Protein AF-A0A846GD40-F1 (afdb_monomer)

Sequence (313 aa):
MNGLTRISQDIPTQEGQTYKLSFAFSPVPGVLDNKLNVYWQNELVVALDESGEGLSKNDWQVHDYCLEANSTNTILSFDNLNETPDDQGSYLDAVSVVANSPECSPEKGNIIVSGDSNVINYALGTSNYTIVPGNKQFFTNILGSGDSVVIEQGYNAGAASHANQGIALSNFYKNLGASSEFITTPLNTGALTGVDLFISILPNNSFQSGELSEIGGLLNHGGTVLFVGEHSGFKSYNENINSALEEMGSTMRIIGANLRGTARGSQIANHPFTADVSSFQYAAGSKVENGTALIYHTDNTSPIVAVEEISAE

Radius of gyration: 25.54 Å; Cα contacts (8 Å, |Δi|>4): 794; chains: 1; bounding box: 63×35×76 Å

Mean predicted aligned error: 9.88 Å

pLDDT: mean 92.64, std 9.79, range [39.94, 98.88]

Secondary structure (DSSP, 8-state):
-----EEEEEEE--TT-EEEEEEEEEPPTT-S-EEEEEEETTEEEEEEEE--TT-SS---EEEEEEEE-SSSEEEEEEE-TTS---S---EEEEEEEEET-GGGSPB-EEEEEES-SHHHHHHH-GGGPPP-HHHHHHHHHHHTT--EEEEEE---SS-TTTTTHHHHHHHHHHHHT-EEEEESSPPPTTTTTT-SEEEEES-SSPPPHHHHHHHHHHHHBT-EEEEE--SGGGHHHHHHHHHHHHHTT---EEEEEEEEEEEEGGGB-SSGGGTT--EEEEEEEEEEESSEEEEE-TTSSSEEEEEEEE---

Foldseek 3Di:
DDFKDKDKDKDFDDAFWKKKKKKKWWFDACAAWEWKFKDKANDTPDIDTDGNYPPPDTDIDMDIDIDGDRDRIIMIMMIPRVDDGDPRYIDMGDTDMGIPDVVNFQAWAKEKEFQFPCLLCLCQVFPNHPHDVLSVLLLVLLCPPPQAEEEEEQDDDPPRSNPCSQVSSQVSSVVVVHHYDYDDDQDDPCNQPSHQEYEYHLRQDAHDPRSLVSVLVNRSNHHYYYYYHFAPVSVNSQVSVQVSCVLQVHPKGWDHDQAFDKFADLQADPDSSSVPNGIGGGGGGTFMDDAAAGGHGPVSPTGSMHMDTGNRD

Structure (mmCIF, N/CA/C/O backbone):
data_AF-A0A846GD40-F1
#
_entry.id   AF-A0A846GD40-F1
#
loop_
_atom_site.group_PDB
_atom_site.id
_atom_site.type_symbol
_atom_site.label_atom_id
_atom_site.label_alt_id
_atom_site.label_comp_id
_atom_site.label_asym_id
_atom_site.label_entity_id
_atom_site.label_seq_id
_atom_site.pdbx_PDB_ins_code
_atom_site.Cartn_x
_atom_site.Cartn_y
_atom_site.Cartn_z
_atom_site.occupancy
_atom_site.B_iso_or_equiv
_atom_site.auth_seq_id
_atom_site.auth_comp_id
_atom_site.auth_asym_id
_atom_site.auth_atom_id
_atom_site.pdbx_PDB_model_num
ATOM 1 N N . MET A 1 1 ? -31.136 4.151 48.778 1.00 39.94 1 MET A N 1
ATOM 2 C CA . MET A 1 1 ? -30.358 4.984 47.843 1.00 39.94 1 MET A CA 1
ATOM 3 C C . MET A 1 1 ? -29.115 4.202 47.469 1.00 39.94 1 MET A C 1
ATOM 5 O O . MET A 1 1 ? -28.054 4.460 48.011 1.00 39.94 1 MET A O 1
ATOM 9 N N . ASN A 1 2 ? -29.280 3.199 46.620 1.00 58.41 2 ASN A N 1
ATOM 10 C CA . ASN A 1 2 ? -28.192 2.507 45.938 1.00 58.41 2 ASN A CA 1
ATOM 11 C C . ASN A 1 2 ? -28.588 2.576 44.466 1.00 58.41 2 ASN A C 1
ATOM 13 O O . ASN A 1 2 ? -29.772 2.447 44.204 1.00 58.41 2 ASN A O 1
ATOM 17 N N . GLY A 1 3 ? -27.675 2.810 43.534 1.00 58.38 3 GLY A N 1
ATOM 18 C CA . GLY A 1 3 ? -28.076 2.720 42.124 1.00 58.38 3 GLY A CA 1
ATOM 19 C C . GLY A 1 3 ? -27.099 3.295 41.116 1.00 58.38 3 GLY A C 1
ATOM 20 O O . GLY A 1 3 ? -27.394 3.302 39.930 1.00 58.38 3 GLY A O 1
ATOM 21 N N . LEU A 1 4 ? -25.921 3.719 41.572 1.00 74.25 4 LEU A N 1
ATOM 22 C CA . LEU A 1 4 ? -24.765 3.834 40.702 1.00 74.25 4 LEU A CA 1
ATOM 23 C C . LEU A 1 4 ? -23.710 2.858 41.210 1.00 74.25 4 LEU A C 1
ATOM 25 O O . LEU A 1 4 ? -23.389 2.839 42.402 1.00 74.25 4 LEU A O 1
ATOM 29 N N . THR A 1 5 ? -23.218 2.016 40.318 1.00 86.38 5 THR A N 1
ATOM 30 C CA . THR A 1 5 ? -22.248 0.968 40.601 1.00 86.38 5 THR A CA 1
ATOM 31 C C . THR A 1 5 ? -21.103 1.069 39.617 1.00 86.38 5 THR A C 1
ATOM 33 O O . THR A 1 5 ? -21.308 1.301 38.430 1.00 86.38 5 THR A O 1
ATOM 36 N N . ARG A 1 6 ? -19.891 0.858 40.123 1.00 92.00 6 ARG A N 1
ATOM 37 C CA . ARG A 1 6 ? -18.686 0.699 39.319 1.00 92.00 6 ARG A CA 1
ATOM 38 C C . ARG A 1 6 ? -18.048 -0.634 39.668 1.00 92.00 6 ARG A C 1
ATOM 40 O O . ARG A 1 6 ? -17.884 -0.944 40.848 1.00 92.00 6 ARG A O 1
ATOM 47 N N . ILE A 1 7 ? -17.650 -1.375 38.646 1.00 95.62 7 ILE A N 1
ATOM 48 C CA . ILE A 1 7 ? -16.680 -2.460 38.758 1.00 95.62 7 ILE A CA 1
ATOM 49 C C . ILE A 1 7 ? -15.393 -2.006 38.077 1.00 95.62 7 ILE A C 1
ATOM 51 O O . ILE A 1 7 ? -15.421 -1.395 37.012 1.00 95.62 7 ILE A O 1
ATOM 55 N N . SER A 1 8 ? -14.257 -2.255 38.715 1.00 97.12 8 SER A N 1
ATOM 56 C CA . SER A 1 8 ? -12.956 -1.858 38.188 1.00 97.12 8 SER A CA 1
ATOM 57 C C . SER A 1 8 ? -11.897 -2.894 38.506 1.00 97.12 8 SER A C 1
ATOM 59 O O . SER A 1 8 ? -11.965 -3.561 39.542 1.00 97.12 8 SER A O 1
ATOM 61 N N . GLN A 1 9 ? -10.894 -2.973 37.643 1.00 98.00 9 GLN A N 1
ATOM 62 C CA . GLN A 1 9 ? -9.728 -3.817 37.823 1.00 98.00 9 GLN A CA 1
ATOM 63 C C . GLN A 1 9 ? -8.465 -3.048 37.439 1.00 98.00 9 GLN A C 1
ATOM 65 O O . GLN A 1 9 ? -8.401 -2.437 36.374 1.00 98.00 9 GLN A O 1
ATOM 70 N N . ASP A 1 10 ? -7.457 -3.117 38.306 1.00 97.94 10 ASP A N 1
ATOM 71 C CA . ASP A 1 10 ? -6.088 -2.745 37.965 1.00 97.94 10 ASP A CA 1
ATOM 72 C C . ASP A 1 10 ? -5.478 -3.826 37.067 1.00 97.94 10 ASP A C 1
ATOM 74 O O . ASP A 1 10 ? -5.424 -5.006 37.435 1.00 97.94 10 ASP A O 1
ATOM 78 N N . ILE A 1 11 ? -5.026 -3.418 35.886 1.00 97.06 11 ILE A N 1
ATOM 79 C CA . ILE A 1 11 ? -4.395 -4.277 34.892 1.00 97.06 11 ILE A CA 1
ATOM 80 C C . ILE A 1 11 ? -2.939 -3.828 34.751 1.00 97.06 11 ILE A C 1
ATOM 82 O O . ILE A 1 11 ? -2.694 -2.696 34.328 1.00 97.06 11 ILE A O 1
ATOM 86 N N . PRO A 1 12 ? -1.955 -4.691 35.063 1.00 97.38 12 PRO A N 1
ATOM 87 C CA . PRO A 1 12 ? -0.565 -4.414 34.730 1.00 97.38 12 PRO A CA 1
ATOM 88 C C . PRO A 1 12 ? -0.418 -4.235 33.216 1.00 97.38 12 PRO A C 1
ATOM 90 O O . PRO A 1 12 ? -0.774 -5.131 32.449 1.00 97.38 12 PRO A O 1
ATOM 93 N N . THR A 1 13 ? 0.115 -3.092 32.796 1.00 96.62 13 THR A N 1
ATOM 94 C CA . THR A 1 13 ? 0.300 -2.733 31.385 1.00 96.62 13 THR A CA 1
ATOM 95 C C . THR A 1 13 ? 1.746 -2.322 31.108 1.00 96.62 13 THR A C 1
ATOM 97 O O . THR A 1 13 ? 2.576 -2.227 32.014 1.00 96.62 13 THR A O 1
ATOM 100 N N . GLN A 1 14 ? 2.077 -2.100 29.839 1.00 94.00 14 GLN A N 1
ATOM 101 C CA . GLN A 1 14 ? 3.335 -1.489 29.416 1.00 94.00 14 GLN A CA 1
ATOM 102 C C . GLN A 1 14 ? 2.996 -0.214 28.657 1.00 94.00 14 GLN A C 1
ATOM 104 O O . GLN A 1 14 ? 2.107 -0.228 27.810 1.00 94.00 14 GLN A O 1
ATOM 109 N N . GLU A 1 15 ? 3.684 0.874 28.982 1.00 92.00 15 GLU A N 1
ATOM 110 C CA . GLU A 1 15 ? 3.498 2.157 28.308 1.00 92.00 15 GLU A CA 1
ATOM 111 C C . GLU A 1 15 ? 3.848 2.036 26.814 1.00 92.00 15 GLU A C 1
ATOM 113 O O . GLU A 1 15 ? 4.860 1.423 26.467 1.00 92.00 15 GLU A O 1
ATOM 118 N N . GLY A 1 16 ? 2.987 2.570 25.945 1.00 82.81 16 GLY A N 1
ATOM 119 C CA . GLY A 1 16 ? 3.087 2.482 24.485 1.00 82.81 16 GLY A CA 1
ATOM 120 C C . GLY A 1 16 ? 2.598 1.159 23.882 1.00 82.81 16 GLY A C 1
ATOM 121 O O . GLY A 1 16 ? 2.642 0.981 22.668 1.00 82.81 16 GLY A O 1
ATOM 122 N N . GLN A 1 17 ? 2.155 0.196 24.698 1.00 86.56 17 GLN A N 1
ATOM 123 C CA . GLN A 1 17 ? 1.656 -1.083 24.196 1.00 86.56 17 GLN A CA 1
ATOM 124 C C . GLN A 1 17 ? 0.145 -1.043 23.950 1.00 86.56 17 GLN A C 1
ATOM 126 O O . GLN A 1 17 ? -0.616 -0.553 24.788 1.00 86.56 17 GLN A O 1
ATOM 131 N N . THR A 1 18 ? -0.294 -1.638 22.838 1.00 88.94 18 THR A N 1
ATOM 132 C CA . THR A 1 18 ? -1.715 -1.788 22.498 1.00 88.94 18 THR A CA 1
ATOM 133 C C . THR A 1 18 ? -2.315 -3.082 23.055 1.00 88.94 18 THR A C 1
ATOM 135 O O . THR A 1 18 ? -1.697 -4.156 23.060 1.00 88.94 18 THR A O 1
ATOM 138 N N . TYR A 1 19 ? -3.563 -2.978 23.501 1.00 93.50 19 TYR A N 1
ATOM 139 C CA . TYR A 1 19 ? -4.367 -4.039 24.090 1.00 93.50 19 TYR A CA 1
ATOM 140 C C . TYR A 1 19 ? -5.702 -4.148 23.358 1.00 93.50 19 TYR A C 1
ATOM 142 O O . TYR A 1 19 ? -6.323 -3.134 23.053 1.00 93.50 19 TYR A O 1
ATOM 150 N N . LYS A 1 20 ? -6.175 -5.377 23.131 1.00 94.94 20 LYS A N 1
ATOM 151 C CA . LYS A 1 20 ? -7.569 -5.627 22.752 1.00 94.94 20 LYS A CA 1
ATOM 152 C C . LYS A 1 20 ? -8.403 -5.789 24.014 1.00 94.94 20 LYS A C 1
ATOM 154 O O . LYS A 1 20 ? -8.193 -6.756 24.746 1.00 94.94 20 LYS A O 1
ATOM 159 N N . LEU A 1 21 ? -9.341 -4.879 24.244 1.00 97.50 21 LEU A N 1
ATOM 160 C CA . LEU A 1 21 ? -10.444 -5.055 25.181 1.00 97.50 21 LEU A CA 1
ATOM 161 C C . LEU A 1 21 ? -11.620 -5.685 24.432 1.00 97.50 21 LEU A C 1
ATOM 163 O O . LEU A 1 21 ? -12.069 -5.129 23.438 1.00 97.50 21 LEU A O 1
ATOM 167 N N . SER A 1 22 ? -12.128 -6.810 24.925 1.00 97.69 22 SER A N 1
ATOM 168 C CA . SER A 1 22 ? -13.369 -7.433 24.466 1.00 97.69 22 SER A CA 1
ATOM 169 C C . SER A 1 22 ? -14.311 -7.623 25.649 1.00 97.69 22 SER A C 1
ATOM 171 O O . SER A 1 22 ? -13.855 -7.963 26.741 1.00 97.69 22 SER A O 1
ATOM 173 N N . PHE A 1 23 ? -15.606 -7.395 25.467 1.00 98.44 23 PHE A N 1
ATOM 174 C CA . PHE A 1 23 ? -16.631 -7.716 26.461 1.00 98.44 23 PHE A CA 1
ATOM 175 C C . PHE A 1 23 ? -17.984 -7.957 25.790 1.00 98.44 23 PHE A C 1
ATOM 177 O O . PHE A 1 23 ? -18.257 -7.439 24.708 1.00 98.44 23 PHE A O 1
ATOM 184 N N . ALA A 1 24 ? -18.846 -8.730 26.447 1.00 98.31 24 ALA A N 1
ATOM 185 C CA . ALA A 1 24 ? -20.226 -8.935 26.037 1.00 98.31 24 ALA A CA 1
ATOM 186 C C . ALA A 1 24 ? -21.172 -8.093 26.900 1.00 98.31 24 ALA A C 1
ATOM 188 O O . ALA A 1 24 ? -21.091 -8.120 28.129 1.00 98.31 24 ALA A O 1
ATOM 189 N N . PHE A 1 25 ? -22.094 -7.386 26.256 1.00 97.94 25 PHE A N 1
ATOM 190 C CA . PHE A 1 25 ? -23.118 -6.563 26.890 1.00 97.94 25 PHE A CA 1
ATOM 191 C C . PHE A 1 25 ? -24.513 -7.008 26.442 1.00 97.94 25 PHE A C 1
ATOM 193 O O . PHE A 1 25 ? -24.703 -7.408 25.296 1.00 97.94 25 PHE A O 1
ATOM 200 N N . SER A 1 26 ? -25.490 -6.967 27.345 1.00 97.38 26 SER A N 1
ATOM 201 C CA . SER A 1 26 ? -26.906 -7.151 27.007 1.00 97.38 26 SER A CA 1
ATOM 202 C C . SER A 1 26 ? -27.758 -6.236 27.883 1.00 97.38 26 SER A C 1
ATOM 204 O O . SER A 1 26 ? -27.574 -6.245 29.108 1.00 97.38 26 SER A O 1
ATOM 206 N N . PRO A 1 27 ? -28.759 -5.539 27.315 1.00 96.06 27 PRO A N 1
ATOM 207 C CA . PRO A 1 27 ? -29.806 -4.939 28.125 1.00 96.06 27 PRO A CA 1
ATOM 208 C C . PRO A 1 27 ? -30.605 -6.033 28.850 1.00 96.06 27 PRO A C 1
ATOM 210 O O . PRO A 1 27 ? -30.727 -7.169 28.371 1.00 96.06 27 PRO A O 1
ATOM 213 N N . VAL A 1 28 ? -31.151 -5.702 30.018 1.00 95.31 28 VAL A N 1
ATOM 214 C CA . VAL A 1 28 ? -32.051 -6.559 30.787 1.00 95.31 28 VAL A CA 1
ATOM 215 C C . VAL A 1 28 ? -33.407 -6.615 30.074 1.00 95.31 28 VAL A C 1
ATOM 217 O O . VAL A 1 28 ? -34.031 -5.573 29.856 1.00 95.31 28 VAL A O 1
ATOM 220 N N . PRO A 1 29 ? -33.921 -7.809 29.722 1.00 96.50 29 PRO A N 1
ATOM 221 C CA . PRO A 1 29 ? -35.212 -7.926 29.051 1.00 96.50 29 PRO A CA 1
ATOM 222 C C . PRO A 1 29 ? -36.357 -7.268 29.834 1.00 96.50 29 PRO A C 1
ATOM 224 O O . PRO A 1 29 ? -36.575 -7.566 31.008 1.00 96.50 29 PRO A O 1
ATOM 227 N N . GLY A 1 30 ? -37.116 -6.398 29.167 1.00 94.56 30 GLY A N 1
ATOM 228 C CA . GLY A 1 30 ? -38.228 -5.641 29.748 1.00 94.56 30 GLY A CA 1
ATOM 229 C C . GLY A 1 30 ? -37.840 -4.339 30.459 1.00 94.56 30 GLY A C 1
ATOM 230 O O . GLY A 1 30 ? -38.734 -3.645 30.943 1.00 94.56 30 GLY A O 1
ATOM 231 N N . VAL A 1 31 ? -36.553 -3.990 30.509 1.00 92.38 31 VAL A N 1
ATOM 232 C CA . VAL A 1 31 ? -36.057 -2.739 31.100 1.00 92.38 31 VAL A CA 1
ATOM 233 C C . VAL A 1 31 ? -35.780 -1.731 29.997 1.00 92.38 31 VAL A C 1
ATOM 235 O O . VAL A 1 31 ? -35.067 -2.037 29.045 1.00 92.38 31 VAL A O 1
ATOM 238 N N . LEU A 1 32 ? -36.349 -0.529 30.117 1.00 90.62 32 LEU A N 1
ATOM 239 C CA . LEU A 1 32 ? -36.200 0.511 29.100 1.00 90.62 32 LEU A CA 1
ATOM 240 C C . LEU A 1 32 ? -34.769 1.055 29.037 1.00 90.62 32 LEU A C 1
ATOM 242 O O . LEU A 1 32 ? -34.276 1.256 27.933 1.00 90.62 32 LEU A O 1
ATOM 246 N N . ASP A 1 33 ? -34.156 1.292 30.196 1.00 89.31 33 ASP A N 1
ATOM 247 C CA . ASP A 1 33 ? -32.890 2.005 30.342 1.00 89.31 33 ASP A CA 1
ATOM 248 C C . ASP A 1 33 ? -31.779 1.035 30.776 1.00 89.31 33 ASP A C 1
ATOM 250 O O . ASP A 1 33 ? -31.812 0.497 31.880 1.00 89.31 33 ASP A O 1
ATOM 254 N N . ASN A 1 34 ? -30.831 0.742 29.881 1.00 91.94 34 ASN A N 1
ATOM 255 C CA . ASN A 1 34 ? -29.668 -0.087 30.188 1.00 91.94 34 ASN A CA 1
ATOM 256 C C . ASN A 1 34 ? -28.434 0.571 29.612 1.00 91.94 34 ASN A C 1
ATOM 258 O O . ASN A 1 34 ? -28.202 0.549 28.401 1.00 91.94 34 ASN A O 1
ATOM 262 N N . LYS A 1 35 ? -27.604 1.099 30.493 1.00 91.94 35 LYS A N 1
ATOM 263 C CA . LYS A 1 35 ? -26.415 1.818 30.078 1.00 91.94 35 LYS A CA 1
ATOM 264 C C . LYS A 1 35 ? -25.166 1.234 30.715 1.00 91.94 35 LYS A C 1
ATOM 266 O O . LYS A 1 35 ? -25.206 0.532 31.735 1.00 91.94 35 LYS A O 1
ATOM 271 N N . LEU A 1 36 ? -24.050 1.467 30.037 1.00 94.56 36 LEU A N 1
ATOM 272 C CA . LEU A 1 36 ? -22.733 0.997 30.435 1.00 94.56 36 LEU A CA 1
ATOM 273 C C . LEU A 1 36 ? -21.673 1.952 29.896 1.00 94.56 36 LEU A C 1
ATOM 275 O O . LEU A 1 36 ? -21.459 2.047 28.689 1.00 94.56 36 LEU A O 1
ATOM 279 N N . ASN A 1 37 ? -20.972 2.622 30.797 1.00 95.88 37 ASN A N 1
ATOM 280 C CA . ASN A 1 37 ? -19.782 3.394 30.482 1.00 95.88 37 ASN A CA 1
ATOM 281 C C . ASN A 1 37 ? -18.558 2.508 30.681 1.00 95.88 37 ASN A C 1
ATOM 283 O O . ASN A 1 37 ? -18.419 1.863 31.721 1.00 95.88 37 ASN A O 1
ATOM 287 N N . VAL A 1 38 ? -17.665 2.498 29.699 1.00 97.81 38 VAL A N 1
ATOM 288 C CA . VAL A 1 38 ? -16.408 1.750 29.735 1.00 97.81 38 VAL A CA 1
ATOM 289 C C . VAL A 1 38 ? -15.264 2.740 29.734 1.00 97.81 38 VAL A C 1
ATOM 291 O O . VAL A 1 38 ? -15.169 3.582 28.843 1.00 97.81 38 VAL A O 1
ATOM 294 N N . TYR A 1 39 ? -14.385 2.627 30.719 1.00 97.69 39 TYR A N 1
ATOM 295 C CA . TYR A 1 39 ? -13.228 3.493 30.873 1.00 97.69 39 TYR A CA 1
ATOM 296 C C . TYR A 1 39 ? -11.937 2.691 30.827 1.00 97.69 39 TYR A C 1
ATOM 298 O O . TYR A 1 39 ? -11.812 1.659 31.489 1.00 97.69 39 TYR A O 1
ATOM 306 N N . TRP A 1 40 ? -10.960 3.225 30.105 1.00 97.31 40 TRP A N 1
ATOM 307 C CA . TRP A 1 40 ? -9.577 2.776 30.122 1.00 97.31 40 TRP A CA 1
ATOM 308 C C . TRP A 1 40 ? -8.756 3.865 30.797 1.00 97.31 40 TRP A C 1
ATOM 310 O O . TRP A 1 40 ? -8.692 5.004 30.336 1.00 97.31 40 TRP A O 1
ATOM 320 N N . GLN A 1 41 ? -8.211 3.547 31.964 1.00 94.06 41 GLN A N 1
ATOM 321 C CA . GLN A 1 41 ? -7.721 4.529 32.920 1.00 94.06 41 GLN A CA 1
ATOM 322 C C . GLN A 1 41 ? -8.844 5.500 33.340 1.00 94.06 41 GLN A C 1
ATOM 324 O O . GLN A 1 41 ? -9.807 5.103 33.992 1.00 94.06 41 GLN A O 1
ATOM 329 N N . ASN A 1 42 ? -8.719 6.777 32.979 1.00 90.25 42 ASN A N 1
ATOM 330 C CA . ASN A 1 42 ? -9.703 7.826 33.250 1.00 90.25 42 ASN A CA 1
ATOM 331 C C . ASN A 1 42 ? -10.370 8.326 31.958 1.00 90.25 42 ASN A C 1
ATOM 333 O O . ASN A 1 42 ? -11.098 9.318 31.993 1.00 90.25 42 ASN A O 1
ATOM 337 N N . GLU A 1 43 ? -10.102 7.674 30.827 1.00 95.00 43 GLU A N 1
ATOM 338 C CA . GLU A 1 43 ? -10.647 8.045 29.527 1.00 95.00 43 GLU A CA 1
ATOM 339 C C . GLU A 1 43 ? -11.858 7.176 29.206 1.00 95.00 43 GLU A C 1
ATOM 341 O O . GLU A 1 43 ? -11.823 5.955 29.362 1.00 95.00 43 GLU A O 1
ATOM 346 N N . LEU A 1 44 ? -12.952 7.820 28.797 1.00 95.31 44 LEU A N 1
ATOM 347 C CA . LEU A 1 44 ? -14.157 7.129 28.355 1.00 95.31 44 LEU A CA 1
ATOM 348 C C . LEU A 1 44 ? -13.882 6.499 26.986 1.00 95.31 44 LEU A C 1
ATOM 350 O O . LEU A 1 44 ? -13.659 7.219 26.017 1.00 95.31 44 LEU A O 1
ATOM 354 N N . VAL A 1 45 ? -13.934 5.172 26.918 1.00 96.44 45 VAL A N 1
ATOM 355 C CA . VAL A 1 45 ? -13.817 4.400 25.674 1.00 96.44 45 VAL A CA 1
ATOM 356 C C . VAL A 1 45 ? -15.146 4.416 24.929 1.00 96.44 45 VAL A C 1
ATOM 358 O O . VAL A 1 45 ? -15.201 4.743 23.747 1.00 96.44 45 VAL A O 1
ATOM 361 N N . VAL A 1 46 ? -16.233 4.078 25.627 1.00 96.56 46 VAL A N 1
ATOM 362 C CA . VAL A 1 46 ? -17.587 4.050 25.065 1.00 96.56 46 VAL A CA 1
ATOM 363 C C . VAL A 1 46 ? -18.634 4.246 26.159 1.00 96.56 46 VAL A C 1
ATOM 365 O O . VAL A 1 46 ? -18.429 3.839 27.302 1.00 96.56 46 VAL A O 1
ATOM 368 N N . ALA A 1 47 ? -19.763 4.845 25.788 1.00 95.31 47 ALA A N 1
ATOM 369 C CA . ALA A 1 47 ? -21.003 4.821 26.553 1.00 95.31 47 ALA A CA 1
ATOM 370 C C . ALA A 1 47 ? -22.070 4.092 25.723 1.00 95.31 47 ALA A C 1
ATOM 372 O O . ALA A 1 47 ? -22.441 4.567 24.648 1.00 95.31 47 ALA A O 1
ATOM 373 N N . LEU A 1 48 ? -22.509 2.927 26.193 1.00 95.06 48 LEU A N 1
ATOM 374 C CA . LEU A 1 48 ? -23.599 2.154 25.599 1.00 95.06 48 LEU A CA 1
ATOM 375 C C . LEU A 1 48 ? -24.922 2.560 26.250 1.00 95.06 48 LEU A C 1
ATOM 377 O O . LEU A 1 48 ? -24.959 2.811 27.454 1.00 95.06 48 LEU A O 1
ATOM 381 N N . ASP A 1 49 ? -25.984 2.621 25.452 1.00 93.31 49 ASP A N 1
ATOM 382 C CA . ASP A 1 49 ? -27.336 3.010 25.863 1.00 93.31 49 ASP A CA 1
ATOM 383 C C . ASP A 1 49 ? -28.336 2.203 25.030 1.00 93.31 49 ASP A C 1
ATOM 385 O O . ASP A 1 49 ? -28.577 2.511 23.862 1.00 93.31 49 ASP A O 1
ATOM 389 N N . GLU A 1 50 ? -28.842 1.114 25.607 1.00 93.81 50 GLU A N 1
ATOM 390 C CA . GLU A 1 50 ? -29.676 0.133 24.915 1.00 93.81 50 GLU A CA 1
ATOM 391 C C . GLU A 1 50 ? -30.988 -0.124 25.659 1.00 93.81 50 GLU A C 1
ATOM 393 O O . GLU A 1 50 ? -31.084 -0.031 26.886 1.00 93.81 50 GLU A O 1
ATOM 398 N N . SER A 1 51 ? -32.010 -0.529 24.903 1.00 93.69 51 SER A N 1
ATOM 399 C CA . SER A 1 51 ? -33.311 -0.885 25.463 1.00 93.69 51 SER A CA 1
ATOM 400 C C . SER A 1 51 ? -33.549 -2.385 25.457 1.00 93.69 51 SER A C 1
ATOM 402 O O . SER A 1 51 ? -33.396 -3.061 24.442 1.00 93.69 51 SER A O 1
ATOM 404 N N . GLY A 1 52 ? -34.010 -2.904 26.592 1.00 95.12 52 GLY A N 1
ATOM 405 C CA . GLY A 1 52 ? -34.514 -4.263 26.707 1.00 95.12 52 GLY A CA 1
ATOM 406 C C . GLY A 1 52 ? -36.010 -4.394 26.421 1.00 95.12 52 GLY A C 1
ATOM 407 O O . GLY A 1 52 ? -36.552 -5.498 26.540 1.00 95.12 52 GLY A O 1
ATOM 408 N N . GLU A 1 53 ? -36.718 -3.310 26.084 1.00 95.75 53 GLU A N 1
ATOM 409 C CA . GLU A 1 53 ? -38.153 -3.365 25.799 1.00 95.75 53 GLU A CA 1
ATOM 410 C C . GLU A 1 53 ? -38.443 -4.292 24.605 1.00 95.75 53 GLU A C 1
ATOM 412 O O . GLU A 1 53 ? -37.798 -4.246 23.561 1.00 95.75 53 GLU A O 1
ATOM 417 N N . GLY A 1 54 ? -39.419 -5.187 24.766 1.00 95.69 54 GLY A N 1
ATOM 418 C CA . GLY A 1 54 ? -39.768 -6.174 23.740 1.00 95.69 54 GLY A CA 1
ATOM 419 C C . GLY A 1 54 ? -38.828 -7.383 23.656 1.00 95.69 54 GLY A C 1
ATOM 420 O O . GLY A 1 54 ? -39.158 -8.348 22.960 1.00 95.69 54 GLY A O 1
ATOM 421 N N . LEU A 1 55 ? -37.715 -7.402 24.398 1.00 96.12 55 LEU A N 1
ATOM 422 C CA . LEU A 1 55 ? -36.875 -8.590 24.512 1.00 96.12 55 LEU A CA 1
ATOM 423 C C . LEU A 1 55 ? -37.527 -9.627 25.434 1.00 96.12 55 LEU A C 1
ATOM 425 O O . LEU A 1 55 ? -38.034 -9.322 26.511 1.00 96.12 55 LEU A O 1
ATOM 429 N N . SER A 1 56 ? -37.494 -10.889 25.008 1.00 95.25 56 SER A N 1
ATOM 430 C CA . SER A 1 56 ? -37.962 -12.042 25.800 1.00 95.25 56 SER A CA 1
ATOM 431 C C . SER A 1 56 ? -36.816 -12.871 26.392 1.00 95.25 56 SER A C 1
ATOM 433 O O . SER A 1 56 ? -37.051 -13.812 27.149 1.00 95.25 56 SER A O 1
ATOM 435 N N . LYS A 1 57 ? -35.577 -12.536 26.027 1.00 96.25 57 LYS A N 1
ATOM 436 C CA . LYS A 1 57 ? -34.320 -13.171 26.431 1.00 96.25 57 LYS A CA 1
ATOM 437 C C . LYS A 1 57 ? -33.188 -12.155 26.279 1.00 96.25 57 LYS A C 1
ATOM 439 O O . LYS A 1 57 ? -33.371 -11.171 25.568 1.00 96.25 57 LYS A O 1
ATOM 444 N N . ASN A 1 58 ? -32.040 -12.431 26.892 1.00 95.69 58 ASN A N 1
ATOM 445 C CA . ASN A 1 58 ? -30.838 -11.615 26.722 1.00 95.69 58 ASN A CA 1
ATOM 446 C C . ASN A 1 58 ? -30.453 -11.520 25.239 1.00 95.69 58 ASN A C 1
ATOM 448 O O . ASN A 1 58 ? -30.549 -12.514 24.506 1.00 95.69 58 ASN A O 1
ATOM 452 N N . ASP A 1 59 ? -29.998 -10.338 24.841 1.00 96.44 59 ASP A N 1
ATOM 453 C CA . ASP A 1 59 ? -29.518 -10.019 23.501 1.00 96.44 59 ASP A CA 1
ATOM 454 C C . ASP A 1 59 ? -28.056 -9.585 23.601 1.00 96.44 59 ASP A C 1
ATOM 456 O O . ASP A 1 59 ? -27.731 -8.409 23.736 1.00 96.44 59 ASP A O 1
ATOM 460 N N . TRP A 1 60 ? -27.172 -10.581 23.665 1.00 97.75 60 TRP A N 1
ATOM 461 C CA . TRP A 1 60 ? -25.746 -10.363 23.871 1.00 97.75 60 TRP A CA 1
ATOM 462 C C . TRP A 1 60 ? -25.079 -9.817 22.614 1.00 97.75 60 TRP A C 1
ATOM 464 O O . TRP A 1 60 ? -25.089 -10.469 21.568 1.00 97.75 60 TRP A O 1
ATOM 474 N N . GLN A 1 61 ? -24.413 -8.678 22.760 1.00 96.88 61 GLN A N 1
ATOM 475 C CA . GLN A 1 61 ? -23.533 -8.092 21.760 1.00 96.88 61 GLN A CA 1
ATOM 476 C C . GLN A 1 61 ? -22.100 -8.083 22.282 1.00 96.88 61 GLN A C 1
ATOM 478 O O . GLN A 1 61 ? -21.859 -7.783 23.450 1.00 96.88 61 GLN A O 1
ATOM 483 N N . VAL A 1 62 ? -21.149 -8.451 21.424 1.00 97.31 62 VAL A N 1
ATOM 484 C CA . VAL A 1 62 ? -19.719 -8.390 21.743 1.00 97.31 62 VAL A CA 1
ATOM 485 C C . VAL A 1 62 ? -19.169 -7.075 21.218 1.00 97.31 62 VAL A C 1
ATOM 487 O O . VAL A 1 62 ? -19.387 -6.734 20.056 1.00 97.31 62 VAL A O 1
ATOM 490 N N . HIS A 1 63 ? -18.443 -6.366 22.072 1.00 96.38 63 HIS A N 1
ATOM 491 C CA . HIS A 1 63 ? -17.762 -5.127 21.741 1.00 96.38 63 HIS A CA 1
ATOM 492 C C . HIS A 1 63 ? -16.259 -5.320 21.884 1.00 96.38 63 HIS A C 1
ATOM 494 O O . HIS A 1 63 ? -15.796 -5.836 22.901 1.00 96.38 63 HIS A O 1
ATOM 500 N N . ASP A 1 64 ? -15.520 -4.865 20.876 1.00 94.88 64 ASP A N 1
ATOM 501 C CA . ASP A 1 64 ? -14.069 -4.969 20.795 1.00 94.88 64 ASP A CA 1
ATOM 502 C C . ASP A 1 64 ? -13.461 -3.572 20.599 1.00 94.88 64 ASP A C 1
ATOM 504 O O . ASP A 1 64 ? -13.922 -2.802 19.756 1.00 94.88 64 ASP A O 1
ATOM 508 N N . TYR A 1 65 ? -12.413 -3.254 21.360 1.00 94.00 65 TYR A N 1
ATOM 509 C CA . TYR A 1 65 ? -11.688 -1.983 21.299 1.00 94.00 65 TYR A CA 1
ATOM 510 C C . TYR A 1 65 ? -10.181 -2.217 21.361 1.00 94.00 65 TYR A C 1
ATOM 512 O O . TYR A 1 65 ? -9.706 -3.018 22.168 1.00 94.00 65 TYR A O 1
ATOM 520 N N . CYS A 1 66 ? -9.426 -1.476 20.554 1.00 91.25 66 CYS A N 1
ATOM 521 C CA . CYS A 1 66 ? -7.971 -1.426 20.637 1.00 91.25 66 CYS A CA 1
ATOM 522 C C . CYS A 1 66 ? -7.553 -0.180 21.415 1.00 91.25 66 CYS A C 1
ATOM 524 O O . CYS A 1 66 ? -7.914 0.936 21.049 1.00 91.25 66 CYS A O 1
ATOM 526 N N . LEU A 1 67 ? -6.838 -0.386 22.518 1.00 93.25 67 LEU A N 1
ATOM 527 C CA . LEU A 1 67 ? -6.535 0.637 23.514 1.00 93.25 67 LEU A CA 1
ATOM 528 C C . LEU A 1 67 ? -5.032 0.667 23.774 1.00 93.25 67 LEU A C 1
ATOM 530 O O . LEU A 1 67 ? -4.424 -0.376 24.015 1.00 93.25 67 LEU A O 1
ATOM 534 N N . GLU A 1 68 ? -4.428 1.850 23.746 1.00 90.38 68 GLU A N 1
ATOM 535 C CA . GLU A 1 68 ? -3.023 2.034 24.108 1.00 90.38 68 GLU A CA 1
ATOM 536 C C . GLU A 1 68 ? -2.898 2.316 25.608 1.00 90.38 68 GLU A C 1
ATOM 538 O O . GLU A 1 68 ? -3.681 3.067 26.195 1.00 90.38 68 GLU A O 1
ATOM 543 N N . ALA A 1 69 ? -1.926 1.688 26.264 1.00 92.81 69 ALA A N 1
ATOM 544 C CA . ALA A 1 69 ? -1.608 2.003 27.648 1.00 92.81 69 ALA A CA 1
ATOM 545 C C . ALA A 1 69 ? -0.581 3.141 27.718 1.00 92.81 69 ALA A C 1
ATOM 547 O O . ALA A 1 69 ? 0.497 3.055 27.143 1.00 92.81 69 ALA A O 1
ATOM 548 N N . ASN A 1 70 ? -0.875 4.175 28.504 1.00 92.19 70 ASN A N 1
ATOM 549 C CA . ASN A 1 70 ? 0.022 5.312 28.758 1.00 92.19 70 ASN A CA 1
ATOM 550 C C . ASN A 1 70 ? 0.744 5.218 30.116 1.00 92.19 70 ASN A C 1
ATOM 552 O O . ASN A 1 70 ? 1.289 6.195 30.623 1.00 92.19 70 ASN A O 1
ATOM 556 N N . SER A 1 71 ? 0.687 4.050 30.755 1.00 93.62 71 SER A N 1
ATOM 557 C CA . SER A 1 71 ? 1.326 3.796 32.041 1.00 93.62 71 SER A CA 1
ATOM 558 C C . SER A 1 71 ? 1.570 2.301 32.251 1.00 93.62 71 SER A C 1
ATOM 560 O O . SER A 1 71 ? 1.105 1.448 31.489 1.00 93.62 71 SER A O 1
ATOM 562 N N . THR A 1 72 ? 2.290 1.963 33.319 1.00 96.19 72 THR A N 1
ATOM 563 C CA . THR A 1 72 ? 2.592 0.573 33.694 1.00 96.19 72 THR A CA 1
ATOM 564 C C . THR A 1 72 ? 1.451 -0.143 34.426 1.00 96.19 72 THR A C 1
ATOM 566 O O . THR A 1 72 ? 1.552 -1.334 34.722 1.00 96.19 72 THR A O 1
ATOM 569 N N . ASN A 1 73 ? 0.362 0.562 34.736 1.00 97.31 73 ASN A N 1
ATOM 570 C CA . ASN A 1 73 ? -0.833 -0.020 35.331 1.00 97.31 73 ASN A CA 1
ATOM 571 C C . ASN A 1 73 ? -2.058 0.787 34.915 1.00 97.31 73 ASN A C 1
ATOM 573 O O . ASN A 1 73 ? -2.193 1.943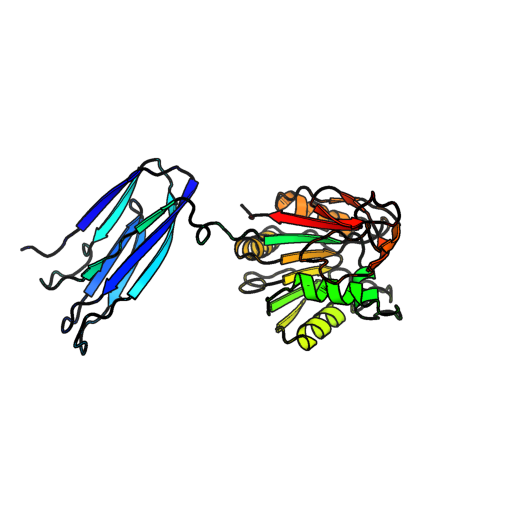 35.313 1.00 97.31 73 ASN A O 1
ATOM 577 N N . THR A 1 74 ? -2.963 0.150 34.182 1.00 97.44 74 THR A N 1
ATOM 578 C CA . THR A 1 74 ? -4.194 0.775 33.708 1.00 97.44 74 THR A CA 1
ATOM 579 C C . THR A 1 74 ? -5.394 0.315 34.527 1.00 97.44 74 THR A C 1
ATOM 581 O O . THR A 1 74 ? -5.559 -0.878 34.776 1.00 97.44 74 THR A O 1
ATOM 584 N N . ILE A 1 75 ? -6.264 1.246 34.921 1.00 97.88 75 ILE A N 1
ATOM 585 C CA . ILE A 1 75 ? -7.560 0.912 35.527 1.00 97.88 75 ILE A CA 1
ATOM 586 C C . ILE A 1 75 ? -8.588 0.707 34.412 1.00 97.88 75 ILE A C 1
ATOM 588 O O . ILE A 1 75 ? -9.024 1.674 33.798 1.00 97.88 75 ILE A O 1
ATOM 592 N N . LEU A 1 76 ? -9.024 -0.528 34.171 1.00 98.38 76 LEU A N 1
ATOM 593 C CA . LEU A 1 76 ? -10.232 -0.780 33.381 1.00 98.38 76 LEU A CA 1
ATOM 594 C C . LEU A 1 76 ? -11.439 -0.662 34.310 1.00 98.38 76 LEU A C 1
ATOM 596 O O . LEU A 1 76 ? -11.468 -1.300 35.367 1.00 98.38 76 LEU A O 1
ATOM 600 N N . SER A 1 77 ? -12.444 0.129 33.939 1.00 97.81 77 SER A N 1
ATOM 601 C CA . SER A 1 77 ? -13.682 0.192 34.715 1.00 97.81 77 SER A CA 1
ATOM 602 C C . SER A 1 77 ? -14.935 0.242 33.861 1.00 97.81 77 SER A C 1
ATOM 604 O O . SER A 1 77 ? -14.934 0.757 32.748 1.00 97.81 77 SER A O 1
ATOM 606 N N . PHE A 1 78 ? -15.998 -0.318 34.425 1.00 97.25 78 PHE A N 1
ATOM 607 C CA . PHE A 1 78 ? -17.341 -0.319 33.881 1.00 97.25 78 PHE A CA 1
ATOM 608 C C . PHE A 1 78 ? -18.263 0.306 34.919 1.00 97.25 78 PHE A C 1
ATOM 610 O O . PHE A 1 78 ? -18.251 -0.113 36.084 1.00 97.25 78 PHE A O 1
ATOM 617 N N . ASP A 1 79 ? -19.039 1.310 34.533 1.00 93.62 79 ASP A N 1
ATOM 618 C CA . ASP A 1 79 ? -19.967 1.960 35.451 1.00 93.62 79 ASP A CA 1
ATOM 619 C C . ASP A 1 79 ? -21.202 2.539 34.771 1.00 93.62 79 ASP A C 1
ATOM 621 O O . ASP A 1 79 ? -21.311 2.584 33.551 1.00 93.62 79 ASP A O 1
ATOM 625 N N . ASN A 1 80 ? -22.127 3.008 35.598 1.00 89.00 80 ASN A N 1
ATOM 626 C CA . ASN A 1 80 ? -23.299 3.769 35.191 1.00 89.00 80 ASN A CA 1
ATOM 627 C C . ASN A 1 80 ? -23.350 5.141 35.899 1.00 89.00 80 ASN A C 1
ATOM 629 O O . ASN A 1 80 ? -24.421 5.676 36.155 1.00 89.00 80 ASN A O 1
ATOM 633 N N . LEU A 1 81 ? -22.198 5.717 36.285 1.00 76.69 81 LEU A N 1
ATOM 634 C CA . LEU A 1 81 ? -22.103 6.815 37.270 1.00 76.69 81 LEU A CA 1
ATOM 635 C C . LEU A 1 81 ? -22.656 8.175 36.807 1.00 76.69 81 LEU A C 1
ATOM 637 O O . LEU A 1 81 ? -22.755 9.093 37.623 1.00 76.69 81 LEU A O 1
ATOM 641 N N . ASN A 1 82 ? -23.043 8.307 35.538 1.00 75.31 82 ASN A N 1
ATOM 642 C CA . ASN A 1 82 ? -23.545 9.552 34.949 1.00 75.31 82 ASN A CA 1
ATOM 643 C C . ASN A 1 82 ? -25.048 9.505 34.623 1.00 75.31 82 ASN A C 1
ATOM 645 O O . ASN A 1 82 ? -25.530 10.273 33.790 1.00 75.31 82 ASN A O 1
ATOM 649 N N . GLU A 1 83 ? -25.791 8.609 35.274 1.00 76.31 83 GLU A N 1
ATOM 650 C CA . GLU A 1 83 ? -27.174 8.282 34.919 1.00 76.31 83 GLU A CA 1
ATOM 651 C C . GLU A 1 83 ? -28.154 8.497 36.069 1.00 76.31 83 GLU A C 1
ATOM 653 O O . GLU A 1 83 ? -27.771 8.697 37.224 1.00 76.31 83 GLU A O 1
ATOM 658 N N . THR A 1 84 ? -29.450 8.477 35.743 1.00 80.75 84 THR A N 1
ATOM 659 C CA . THR A 1 84 ? -30.502 8.512 36.763 1.00 80.75 84 THR A CA 1
ATOM 660 C C . THR A 1 84 ? -30.668 7.103 37.332 1.00 80.75 84 THR A C 1
ATOM 662 O O . THR A 1 84 ? -31.015 6.207 36.573 1.00 80.75 84 THR A O 1
ATOM 665 N N . PRO A 1 85 ? -30.463 6.885 38.643 1.00 78.69 85 PRO A N 1
ATOM 666 C CA . PRO A 1 85 ? -30.620 5.561 39.238 1.00 78.69 85 PRO A CA 1
ATOM 667 C C . PRO A 1 85 ? -32.043 5.015 39.068 1.00 78.69 85 PRO A C 1
ATOM 669 O O . PRO A 1 85 ? -33.001 5.701 39.436 1.00 78.69 85 PRO A O 1
ATOM 672 N N . ASP A 1 86 ? -32.176 3.780 38.583 1.00 80.00 86 ASP A N 1
ATOM 673 C CA . ASP A 1 86 ? -33.470 3.133 38.315 1.00 80.00 86 ASP A CA 1
ATOM 674 C C . ASP A 1 86 ? -33.633 1.728 38.942 1.00 80.00 86 ASP A C 1
ATOM 676 O O . ASP A 1 86 ? -34.692 1.117 38.813 1.00 80.00 86 ASP A O 1
ATOM 680 N N . ASP A 1 87 ? -32.613 1.250 39.665 1.00 82.12 87 ASP A N 1
ATOM 681 C CA . ASP A 1 87 ? -32.514 -0.072 40.308 1.00 82.12 87 ASP A CA 1
ATOM 682 C C . ASP A 1 87 ? -32.507 -1.291 39.348 1.00 82.12 87 ASP A C 1
ATOM 684 O O . ASP A 1 87 ? -32.615 -2.425 39.824 1.00 82.12 87 ASP A O 1
ATOM 688 N N . GLN A 1 88 ? -32.360 -1.107 38.026 1.00 82.94 88 GLN A N 1
ATOM 689 C CA . GLN A 1 88 ? -32.515 -2.193 37.037 1.00 82.94 88 GLN A CA 1
ATOM 690 C C . GLN A 1 88 ? -31.180 -2.732 36.483 1.00 82.94 88 GLN A C 1
ATOM 692 O O . GLN A 1 88 ? -31.054 -3.940 36.274 1.00 82.94 88 GLN A O 1
ATOM 697 N N . GLY A 1 89 ? -30.157 -1.882 36.345 1.00 85.00 89 GLY A N 1
ATOM 698 C CA . GLY A 1 89 ? -28.802 -2.279 35.933 1.00 85.00 89 GLY A CA 1
ATOM 699 C C . GLY A 1 89 ? -28.713 -2.885 34.524 1.00 85.00 89 GLY A C 1
ATOM 700 O O . GLY A 1 89 ? -29.626 -2.765 33.719 1.00 85.00 89 GLY A O 1
ATOM 701 N N . SER A 1 90 ? -27.588 -3.533 34.215 1.00 91.56 90 SER A N 1
ATOM 702 C CA . SER A 1 90 ? -27.321 -4.162 32.913 1.00 91.56 90 SER A CA 1
ATOM 703 C C . SER A 1 90 ? -26.485 -5.440 33.061 1.00 91.56 90 SER A C 1
ATOM 705 O O . SER A 1 90 ? -25.959 -5.726 34.143 1.00 91.56 90 SER A O 1
ATOM 707 N N . TYR A 1 91 ? -26.381 -6.248 31.998 1.00 95.44 91 TYR A N 1
ATOM 708 C CA . TYR A 1 91 ? -25.552 -7.455 32.004 1.00 95.44 91 TYR A CA 1
ATOM 709 C C . TYR A 1 91 ? -24.214 -7.235 31.294 1.00 95.44 91 TYR A C 1
ATOM 711 O O . TYR A 1 91 ? -24.169 -6.745 30.168 1.00 95.44 91 TYR A O 1
ATOM 719 N N . LEU A 1 92 ? -23.138 -7.673 31.950 1.00 97.31 92 LEU A N 1
ATOM 720 C CA . LEU A 1 92 ? -21.764 -7.666 31.454 1.00 97.31 92 LEU A CA 1
ATOM 721 C C . LEU A 1 92 ? -21.169 -9.067 31.624 1.00 97.31 92 LEU A C 1
ATOM 723 O O . LEU A 1 92 ? -21.273 -9.651 32.704 1.00 97.31 92 LEU A O 1
ATOM 727 N N . ASP A 1 93 ? -20.537 -9.595 30.582 1.00 98.31 93 ASP A N 1
ATOM 728 C CA . ASP A 1 93 ? -19.857 -10.893 30.610 1.00 98.31 93 ASP A CA 1
ATOM 729 C C . ASP A 1 93 ? -18.636 -10.900 29.671 1.00 98.31 93 ASP A C 1
ATOM 731 O O . ASP A 1 93 ? -18.389 -9.938 28.945 1.00 98.31 93 ASP A O 1
ATOM 735 N N . ALA A 1 94 ? -17.857 -11.982 29.692 1.00 97.81 94 ALA A N 1
ATOM 736 C CA . ALA A 1 94 ? -16.764 -12.264 28.759 1.00 97.81 94 ALA A CA 1
ATOM 737 C C . ALA A 1 94 ? -15.704 -11.150 28.638 1.00 97.81 94 ALA A C 1
ATOM 739 O O . ALA A 1 94 ? -15.071 -11.010 27.594 1.00 97.81 94 ALA A O 1
ATOM 740 N N . VAL A 1 95 ? -15.479 -10.381 29.711 1.00 98.25 95 VAL A N 1
ATOM 741 C CA . VAL A 1 95 ? -14.454 -9.329 29.731 1.00 98.25 95 VAL A CA 1
ATOM 742 C C . VAL A 1 95 ? -13.070 -9.956 29.553 1.00 98.25 95 VAL A C 1
ATOM 744 O O . VAL A 1 95 ? -12.642 -10.794 30.350 1.00 98.25 95 VAL A O 1
ATOM 747 N N . SER A 1 96 ? -12.362 -9.537 28.510 1.00 97.56 96 SER A N 1
ATOM 748 C CA . SER A 1 96 ? -11.021 -9.992 28.170 1.00 97.56 96 SER A CA 1
ATOM 749 C C . SER A 1 96 ? -10.144 -8.815 27.779 1.00 97.56 96 SER A C 1
ATOM 751 O O . SER A 1 96 ? -10.571 -7.925 27.047 1.00 97.56 96 SER A O 1
ATOM 753 N N . VAL A 1 97 ? -8.901 -8.828 28.255 1.00 96.50 97 VAL A N 1
ATOM 754 C CA . VAL A 1 97 ? -7.866 -7.876 27.855 1.00 96.50 97 VAL A CA 1
ATOM 755 C C . VAL A 1 97 ? -6.652 -8.669 27.404 1.00 96.50 97 VAL A C 1
ATOM 757 O O . VAL A 1 97 ? -6.055 -9.406 28.191 1.00 96.50 97 VAL A O 1
ATOM 760 N N . VAL A 1 98 ? -6.297 -8.531 26.129 1.00 95.19 98 VAL A N 1
ATOM 761 C CA . VAL A 1 98 ? -5.183 -9.256 25.512 1.00 95.19 98 VAL A CA 1
ATOM 762 C C . VAL A 1 98 ? -4.158 -8.257 24.995 1.00 95.19 98 VAL A C 1
ATOM 764 O O . VAL A 1 98 ? -4.444 -7.457 24.106 1.00 95.19 98 VAL A O 1
ATOM 767 N N . ALA A 1 99 ? -2.951 -8.312 25.554 1.00 90.88 99 ALA A N 1
ATOM 768 C CA . ALA A 1 99 ? -1.808 -7.548 25.063 1.00 90.88 99 ALA A CA 1
ATOM 769 C C . ALA A 1 99 ? -1.361 -8.073 23.691 1.00 90.88 99 ALA A C 1
ATOM 771 O O . ALA A 1 99 ? -1.375 -9.287 23.476 1.00 90.88 99 ALA A O 1
ATOM 772 N N . ASN A 1 100 ? -0.899 -7.188 22.801 1.00 77.31 100 ASN A N 1
ATOM 773 C CA . ASN A 1 100 ? -0.397 -7.562 21.468 1.00 77.31 100 ASN A CA 1
ATOM 774 C C . ASN A 1 100 ? -1.379 -8.426 20.664 1.00 77.31 100 ASN A C 1
ATOM 776 O O . ASN A 1 100 ? -0.967 -9.366 19.979 1.00 77.31 100 ASN A O 1
ATOM 780 N N . SER A 1 101 ? -2.681 -8.146 20.762 1.00 74.88 101 SER A N 1
ATOM 781 C CA . SER A 1 101 ? -3.624 -8.778 19.844 1.00 74.88 101 SER A CA 1
ATOM 782 C C . SER A 1 101 ? -3.226 -8.401 18.412 1.00 74.88 101 SER A C 1
ATOM 784 O O . SER A 1 101 ? -3.060 -7.206 18.153 1.00 74.88 101 SER A O 1
ATOM 786 N N . PRO A 1 102 ? -3.074 -9.362 17.482 1.00 65.44 102 PRO A N 1
ATOM 787 C CA . PRO A 1 102 ? -2.762 -9.065 16.084 1.00 65.44 102 PRO A CA 1
ATOM 788 C C . PRO A 1 102 ? -3.764 -8.086 15.467 1.00 65.44 102 PRO A C 1
ATOM 790 O O . PRO A 1 102 ? -3.373 -7.202 14.724 1.00 65.44 102 PRO A O 1
ATOM 793 N N . GLU A 1 103 ? -5.031 -8.189 15.868 1.00 67.19 103 GLU A N 1
ATOM 794 C CA . GLU A 1 103 ? -6.128 -7.307 15.446 1.00 67.19 103 GLU A CA 1
ATOM 795 C C . GLU A 1 103 ? -6.013 -5.870 15.985 1.00 67.19 103 GLU A C 1
ATOM 797 O O . GLU A 1 103 ? -6.730 -4.988 15.533 1.00 67.19 103 GLU A O 1
ATOM 802 N N . CYS A 1 104 ? -5.144 -5.640 16.973 1.00 69.12 104 CYS A N 1
ATOM 803 C CA . CYS A 1 104 ? -4.859 -4.322 17.543 1.00 69.12 104 CYS A CA 1
ATOM 804 C C . CYS A 1 104 ? -3.439 -3.839 17.261 1.00 69.12 104 CYS A C 1
ATOM 806 O O . CYS A 1 104 ? -3.033 -2.801 17.777 1.00 69.12 104 CYS A O 1
ATOM 808 N N . SER A 1 105 ? -2.672 -4.586 16.472 1.00 62.75 105 SER A N 1
ATOM 809 C CA . SER A 1 105 ? -1.497 -4.012 15.829 1.00 62.75 105 SER A CA 1
ATOM 810 C C . SER A 1 105 ? -2.000 -3.251 14.603 1.00 62.75 105 SER A C 1
ATOM 812 O O . SER A 1 105 ? -2.891 -3.777 13.936 1.00 62.75 105 SER A O 1
ATOM 814 N N . PRO A 1 106 ? -1.465 -2.060 14.274 1.00 61.09 106 PRO A N 1
ATOM 815 C CA . PRO A 1 106 ? -1.663 -1.539 12.932 1.00 61.09 106 PRO A CA 1
ATOM 816 C C . PRO A 1 106 ? -1.250 -2.648 11.965 1.00 61.09 106 PRO A C 1
ATOM 818 O O . PRO A 1 106 ? -0.162 -3.226 12.110 1.00 61.09 106 PRO A O 1
ATOM 821 N N . GLU A 1 107 ? -2.142 -3.017 11.048 1.00 67.88 107 GLU A N 1
ATOM 822 C CA . GLU A 1 107 ? -1.760 -3.951 10.001 1.00 67.88 107 GLU A CA 1
ATOM 823 C C . GLU A 1 107 ? -0.581 -3.317 9.263 1.00 67.88 107 GLU A C 1
ATOM 825 O O . GLU A 1 107 ? -0.595 -2.124 8.966 1.00 67.88 107 GLU A O 1
ATOM 830 N N . LYS A 1 108 ? 0.493 -4.079 9.042 1.00 79.50 108 LYS A N 1
ATOM 831 C CA . LYS A 1 108 ? 1.652 -3.540 8.335 1.00 79.50 108 LYS A CA 1
ATOM 832 C C . LYS A 1 108 ? 1.309 -3.441 6.862 1.00 79.50 108 LYS A C 1
ATOM 834 O O . LYS A 1 108 ? 1.164 -4.460 6.187 1.00 79.50 108 LYS A O 1
ATOM 839 N N . GLY A 1 109 ? 1.212 -2.216 6.375 1.00 91.75 109 GLY A N 1
ATOM 840 C CA . GLY A 1 109 ? 1.104 -1.944 4.959 1.00 91.75 109 GLY A CA 1
ATOM 841 C C . GLY A 1 109 ? 2.406 -2.246 4.227 1.00 91.75 109 GLY A C 1
ATOM 842 O O . GLY A 1 109 ? 3.491 -2.348 4.808 1.00 91.75 109 GLY A O 1
ATOM 843 N N . ASN A 1 110 ? 2.294 -2.375 2.912 1.00 96.81 110 ASN A N 1
ATOM 844 C CA . ASN A 1 110 ? 3.437 -2.602 2.039 1.00 96.81 110 ASN A CA 1
ATOM 845 C C . ASN A 1 110 ? 3.748 -1.327 1.263 1.00 96.81 110 ASN A C 1
ATOM 847 O O . ASN A 1 110 ? 2.898 -0.845 0.518 1.00 96.81 110 ASN A O 1
ATOM 851 N N . ILE A 1 111 ? 4.979 -0.826 1.349 1.00 98.25 111 ILE A N 1
ATOM 852 C CA . ILE A 1 111 ? 5.496 0.099 0.340 1.00 98.25 111 ILE A CA 1
ATOM 853 C C . ILE A 1 111 ? 6.257 -0.716 -0.695 1.00 98.25 111 ILE A C 1
ATOM 855 O O . ILE A 1 111 ? 7.198 -1.432 -0.373 1.00 98.25 111 ILE A O 1
ATOM 859 N N . ILE A 1 112 ? 5.873 -0.579 -1.956 1.00 98.81 112 ILE A N 1
ATOM 860 C CA . ILE A 1 112 ? 6.569 -1.111 -3.120 1.00 98.81 112 ILE A CA 1
ATOM 861 C C . ILE A 1 112 ? 7.168 0.067 -3.884 1.00 98.81 112 ILE A C 1
ATOM 863 O O . ILE A 1 112 ? 6.515 1.084 -4.115 1.00 98.81 112 ILE A O 1
ATOM 867 N N . VAL A 1 113 ? 8.411 -0.080 -4.329 1.00 98.88 113 VAL A N 1
ATOM 868 C CA . VAL A 1 113 ? 9.088 0.918 -5.160 1.00 98.88 113 VAL A CA 1
ATOM 869 C C . VAL A 1 113 ? 9.518 0.261 -6.460 1.00 98.88 113 VAL A C 1
ATOM 871 O O . VAL A 1 113 ? 10.244 -0.732 -6.448 1.00 98.88 113 VAL A O 1
ATOM 874 N N . SER A 1 114 ? 9.093 0.829 -7.587 1.00 98.69 114 SER A N 1
ATOM 875 C CA . SER A 1 114 ? 9.620 0.520 -8.917 1.00 98.69 114 SER A CA 1
ATOM 876 C C . SER A 1 114 ? 10.561 1.632 -9.364 1.00 98.69 114 SER A C 1
ATOM 878 O O . SER A 1 114 ? 10.185 2.803 -9.384 1.00 98.69 114 SER A O 1
ATOM 880 N N . GLY A 1 115 ? 11.770 1.271 -9.789 1.00 98.06 115 GLY A N 1
ATOM 881 C CA . GLY A 1 115 ? 12.718 2.208 -10.395 1.00 98.06 115 GLY A CA 1
ATOM 882 C C . GLY A 1 115 ? 12.397 2.584 -11.847 1.00 98.06 115 GLY A C 1
ATOM 883 O O . GLY A 1 115 ? 13.185 3.297 -12.461 1.00 98.06 115 GLY A O 1
ATOM 884 N N . ASP A 1 116 ? 11.307 2.075 -12.422 1.00 97.06 116 ASP A N 1
ATOM 885 C CA . ASP A 1 116 ? 10.954 2.255 -13.833 1.00 97.06 116 ASP A CA 1
ATOM 886 C C . ASP A 1 116 ? 9.438 2.400 -14.021 1.00 97.06 116 ASP A C 1
ATOM 888 O O . ASP A 1 116 ? 8.670 1.583 -13.501 1.00 97.06 116 ASP A O 1
ATOM 892 N N . SER A 1 117 ? 9.006 3.384 -14.814 1.00 95.50 117 SER A N 1
ATOM 893 C CA . SER A 1 117 ? 7.602 3.575 -15.182 1.00 95.50 117 SER A CA 1
ATOM 894 C C . SER A 1 117 ? 7.196 2.747 -16.396 1.00 95.50 117 SER A C 1
ATOM 896 O O . SER A 1 117 ? 6.017 2.418 -16.566 1.00 95.50 117 SER A O 1
ATOM 898 N N . ASN A 1 118 ? 8.153 2.328 -17.231 1.00 95.25 118 ASN A N 1
ATOM 899 C CA . ASN A 1 118 ? 7.881 1.509 -18.406 1.00 95.25 118 ASN A CA 1
ATOM 900 C C . ASN A 1 118 ? 7.344 0.116 -18.065 1.00 95.25 118 ASN A C 1
ATOM 902 O O . ASN A 1 118 ? 6.724 -0.521 -18.922 1.00 95.25 118 ASN A O 1
ATOM 906 N N . VAL A 1 119 ? 7.453 -0.327 -16.811 1.00 97.44 119 VAL A N 1
ATOM 907 C CA . VAL A 1 119 ? 6.786 -1.543 -16.319 1.00 97.44 119 VAL A CA 1
ATOM 908 C C . VAL A 1 119 ? 5.267 -1.499 -16.533 1.00 97.44 119 VAL A C 1
ATOM 910 O O . VAL A 1 119 ? 4.663 -2.538 -16.805 1.00 97.44 119 VAL A O 1
ATOM 913 N N . ILE A 1 120 ? 4.662 -0.302 -16.498 1.00 97.25 120 ILE A N 1
ATOM 914 C CA . ILE A 1 120 ? 3.238 -0.070 -16.777 1.00 97.25 120 ILE A CA 1
ATOM 915 C C . ILE A 1 120 ? 2.959 -0.205 -18.278 1.00 97.25 120 ILE A C 1
ATOM 917 O O . ILE A 1 120 ? 1.972 -0.825 -18.680 1.00 97.25 120 ILE A O 1
ATOM 921 N N . ASN A 1 121 ? 3.848 0.324 -19.129 1.00 95.25 121 ASN A N 1
ATOM 922 C CA . ASN A 1 121 ? 3.718 0.182 -20.580 1.00 95.25 121 ASN A CA 1
ATOM 923 C C . ASN A 1 121 ? 3.743 -1.291 -21.000 1.00 95.25 121 ASN A C 1
ATOM 925 O O . ASN A 1 121 ? 2.914 -1.711 -21.803 1.00 95.25 121 ASN A O 1
ATOM 929 N N . TYR A 1 122 ? 4.637 -2.094 -20.420 1.00 97.12 122 TYR A N 1
ATOM 930 C CA . TYR A 1 122 ? 4.677 -3.534 -20.673 1.00 97.12 122 TYR A CA 1
ATOM 931 C C . TYR A 1 122 ? 3.481 -4.284 -20.079 1.00 97.12 122 TYR A C 1
ATOM 933 O O . TYR A 1 122 ? 3.066 -5.289 -20.644 1.00 97.12 122 TYR A O 1
ATOM 941 N N . ALA A 1 123 ? 2.882 -3.819 -18.982 1.00 97.50 123 ALA A N 1
ATOM 942 C CA . ALA A 1 123 ? 1.674 -4.445 -18.444 1.00 97.50 123 ALA A CA 1
ATOM 943 C C . ALA A 1 123 ? 0.452 -4.240 -19.356 1.00 97.50 123 ALA A C 1
ATOM 945 O O . ALA A 1 123 ? -0.351 -5.156 -19.537 1.00 97.50 123 ALA A O 1
ATOM 946 N N . LEU A 1 124 ? 0.314 -3.040 -19.931 1.00 96.25 124 LEU A N 1
ATOM 947 C CA . LEU A 1 124 ? -0.943 -2.580 -20.536 1.00 96.25 124 LEU A CA 1
ATOM 948 C C . LEU A 1 124 ? -0.857 -2.277 -22.037 1.00 96.25 124 LEU A C 1
ATOM 950 O O . LEU A 1 124 ? -1.870 -1.974 -22.662 1.00 96.25 124 LEU A O 1
ATOM 954 N N . GLY A 1 125 ? 0.334 -2.353 -22.628 1.00 92.38 125 GLY A N 1
ATOM 955 C CA . GLY A 1 125 ? 0.561 -2.089 -24.047 1.00 92.38 125 GLY A CA 1
ATOM 956 C C . GLY A 1 125 ? 0.424 -0.616 -24.435 1.00 92.38 125 GLY A C 1
ATOM 957 O O . GLY A 1 125 ? 0.182 -0.295 -25.600 1.00 92.38 125 GLY A O 1
ATOM 958 N N . THR A 1 126 ? 0.550 0.303 -23.476 1.00 90.00 126 THR A N 1
ATOM 959 C CA . THR A 1 126 ? 0.524 1.739 -23.772 1.00 90.00 126 THR A CA 1
ATOM 960 C C . THR A 1 126 ? 1.771 2.139 -24.561 1.00 90.00 126 THR A C 1
ATOM 962 O O . THR A 1 126 ? 2.818 1.493 -24.484 1.00 90.00 126 THR A O 1
ATOM 965 N N . SER A 1 127 ? 1.669 3.201 -25.363 1.00 86.19 127 SER A N 1
ATOM 966 C CA . SER A 1 127 ? 2.801 3.731 -26.142 1.00 86.19 127 SER A CA 1
ATOM 967 C C . SER A 1 127 ? 3.406 2.734 -27.144 1.00 86.19 127 SER A C 1
ATOM 969 O O . SER A 1 127 ? 4.591 2.812 -27.461 1.00 86.19 127 SER A O 1
ATOM 971 N N . ASN A 1 128 ? 2.584 1.807 -27.658 1.00 85.88 128 ASN A N 1
ATOM 972 C CA . ASN A 1 128 ? 2.957 0.721 -28.578 1.00 85.88 128 ASN A CA 1
ATOM 973 C C . ASN A 1 128 ? 3.941 -0.309 -27.998 1.00 85.88 128 ASN A C 1
ATOM 975 O O . ASN A 1 128 ? 4.606 -1.026 -28.750 1.00 85.88 128 ASN A O 1
ATOM 979 N N . TYR A 1 129 ? 4.039 -0.407 -26.672 1.00 91.38 129 TYR A N 1
ATOM 980 C CA . TYR A 1 129 ? 4.794 -1.478 -26.033 1.00 91.38 129 TYR A CA 1
ATOM 981 C C . TYR A 1 129 ? 4.068 -2.815 -26.224 1.00 91.38 129 TYR A C 1
ATOM 983 O O . TYR A 1 129 ? 2.840 -2.888 -26.241 1.00 91.38 129 TYR A O 1
ATOM 991 N N . THR A 1 130 ? 4.829 -3.897 -26.386 1.00 95.38 130 THR A N 1
ATOM 992 C CA . THR A 1 130 ? 4.249 -5.247 -26.416 1.00 95.38 130 THR A CA 1
ATOM 993 C C . THR A 1 130 ? 3.859 -5.650 -25.001 1.00 95.38 130 THR A C 1
ATOM 995 O O . THR A 1 130 ? 4.670 -5.520 -24.087 1.00 95.38 130 THR A O 1
ATOM 998 N N . ILE A 1 131 ? 2.636 -6.153 -24.825 1.00 97.31 131 ILE A N 1
ATOM 999 C CA . ILE A 1 131 ? 2.168 -6.621 -23.518 1.00 97.31 131 ILE A CA 1
ATOM 1000 C C . ILE A 1 131 ? 2.995 -7.830 -23.074 1.00 97.31 131 ILE A C 1
ATOM 1002 O O . ILE A 1 131 ? 3.115 -8.818 -23.799 1.00 97.31 131 ILE A O 1
ATOM 1006 N N . VAL A 1 132 ? 3.511 -7.763 -21.851 1.00 98.25 132 VAL A N 1
ATOM 1007 C CA . VAL A 1 132 ? 4.218 -8.843 -21.167 1.00 98.25 132 VAL A CA 1
ATOM 1008 C C . VAL A 1 132 ? 3.303 -9.381 -20.064 1.00 98.25 132 VAL A C 1
ATOM 1010 O O . VAL A 1 132 ? 3.027 -8.660 -19.103 1.00 98.25 132 VAL A O 1
ATOM 1013 N N . PRO A 1 133 ? 2.828 -10.639 -20.160 1.00 98.50 133 PRO A N 1
ATOM 1014 C CA . PRO A 1 133 ? 1.870 -11.192 -19.203 1.00 98.50 133 PRO A CA 1
ATOM 1015 C C . PRO A 1 133 ? 2.313 -11.101 -17.742 1.00 98.50 133 PRO A C 1
ATOM 1017 O O . PRO A 1 133 ? 1.488 -10.801 -16.889 1.00 98.50 133 PRO A O 1
ATOM 1020 N N . GLY A 1 134 ? 3.602 -11.291 -17.445 1.00 98.56 134 GLY A N 1
ATOM 1021 C CA . GLY A 1 134 ? 4.089 -11.198 -16.067 1.00 98.56 134 GLY A CA 1
ATOM 1022 C C . GLY A 1 134 ? 4.093 -9.774 -15.498 1.00 98.56 134 GLY A C 1
ATOM 1023 O O . GLY A 1 134 ? 3.834 -9.617 -14.311 1.00 98.56 134 GLY A O 1
ATOM 1024 N N . ASN A 1 135 ? 4.271 -8.728 -16.318 1.00 98.75 135 ASN A N 1
ATOM 1025 C CA . ASN A 1 135 ? 4.054 -7.348 -15.862 1.00 98.75 135 ASN A CA 1
ATOM 1026 C C . ASN A 1 135 ? 2.588 -7.136 -15.476 1.00 98.75 135 ASN A C 1
ATOM 1028 O O . ASN A 1 135 ? 2.303 -6.584 -14.421 1.00 98.75 135 ASN A O 1
ATOM 1032 N N . LYS A 1 136 ? 1.655 -7.609 -16.311 1.00 98.50 136 LYS A N 1
ATOM 1033 C CA . LYS A 1 136 ? 0.219 -7.537 -16.014 1.00 98.50 136 LYS A CA 1
ATOM 1034 C C . LYS A 1 136 ? -0.134 -8.316 -14.740 1.00 98.50 136 LYS A C 1
ATOM 1036 O O . LYS A 1 136 ? -0.860 -7.792 -13.906 1.00 98.50 136 LYS A O 1
ATOM 1041 N N . GLN A 1 137 ? 0.411 -9.525 -14.581 1.00 98.75 137 GLN A N 1
ATOM 1042 C CA . GLN A 1 137 ? 0.205 -10.360 -13.395 1.00 98.75 137 GLN A CA 1
ATOM 1043 C C . GLN A 1 137 ? 0.726 -9.685 -12.123 1.00 98.75 137 GLN A C 1
ATOM 1045 O O . GLN A 1 137 ? 0.039 -9.708 -11.112 1.00 98.75 137 GLN A O 1
ATOM 1050 N N . PHE A 1 138 ? 1.886 -9.025 -12.177 1.00 98.81 138 PHE A N 1
ATOM 1051 C CA . PHE A 1 138 ? 2.406 -8.256 -11.045 1.00 98.81 138 PHE A CA 1
ATOM 1052 C C . PHE A 1 138 ? 1.407 -7.189 -10.569 1.00 98.81 138 PHE A C 1
ATOM 1054 O O . PHE A 1 138 ? 1.106 -7.132 -9.382 1.00 98.81 138 PHE A O 1
ATOM 1061 N N . PHE A 1 139 ? 0.821 -6.407 -11.486 1.00 98.69 139 PHE A N 1
ATOM 1062 C CA . PHE A 1 139 ? -0.208 -5.422 -11.121 1.00 98.69 139 PHE A CA 1
ATOM 1063 C C . PHE A 1 139 ? -1.495 -6.064 -10.578 1.00 98.69 139 PHE A C 1
ATOM 1065 O O . PHE A 1 139 ? -2.153 -5.477 -9.729 1.00 98.69 139 PHE A O 1
ATOM 1072 N N . THR A 1 140 ? -1.851 -7.278 -11.007 1.00 98.44 140 THR A N 1
ATOM 1073 C CA . THR A 1 140 ? -2.928 -8.044 -10.356 1.00 98.44 140 THR A CA 1
ATOM 1074 C C . THR A 1 140 ? -2.542 -8.455 -8.931 1.00 98.44 140 THR A C 1
ATOM 1076 O O . THR A 1 140 ? -3.348 -8.313 -8.018 1.00 98.44 140 THR A O 1
ATOM 1079 N N . ASN A 1 141 ? -1.313 -8.927 -8.717 1.00 98.44 141 ASN A N 1
ATOM 1080 C CA . ASN A 1 141 ? -0.873 -9.442 -7.421 1.00 98.44 141 ASN A CA 1
ATOM 1081 C C . ASN A 1 141 ? -0.762 -8.363 -6.339 1.00 98.44 141 ASN A C 1
ATOM 1083 O O . ASN A 1 141 ? -1.050 -8.657 -5.186 1.00 98.44 141 ASN A O 1
ATOM 1087 N N . ILE A 1 142 ? -0.332 -7.143 -6.683 1.00 98.31 142 ILE A N 1
ATOM 1088 C CA . ILE A 1 142 ? -0.187 -6.056 -5.695 1.00 98.31 142 ILE A CA 1
ATOM 1089 C C . ILE A 1 142 ? -1.531 -5.513 -5.198 1.00 98.31 142 ILE A C 1
ATOM 1091 O O . ILE A 1 142 ? -1.570 -4.918 -4.130 1.00 98.31 142 ILE A O 1
ATOM 1095 N N . LEU A 1 143 ? -2.619 -5.714 -5.952 1.00 97.81 143 LEU A N 1
ATOM 1096 C CA . LEU A 1 143 ? -3.974 -5.479 -5.447 1.00 97.81 143 LEU A CA 1
ATOM 1097 C C . LEU A 1 143 ? -4.426 -6.632 -4.537 1.00 97.81 143 LEU A C 1
ATOM 1099 O O . LEU A 1 143 ? -5.145 -6.420 -3.565 1.00 97.81 143 LEU A O 1
ATOM 1103 N N . GLY A 1 144 ? -4.000 -7.862 -4.840 1.00 94.69 144 GLY A N 1
ATOM 1104 C CA . GLY A 1 144 ? -4.331 -9.040 -4.044 1.00 94.69 144 GLY A CA 1
ATOM 1105 C C . GLY A 1 144 ? -5.838 -9.295 -4.013 1.00 94.69 144 GLY A C 1
ATOM 1106 O O . GLY A 1 144 ? -6.456 -9.494 -5.058 1.00 94.69 144 GLY A O 1
ATOM 1107 N N . SER A 1 145 ? -6.415 -9.319 -2.810 1.00 91.31 145 SER A N 1
ATOM 1108 C CA . SER A 1 145 ? -7.863 -9.438 -2.589 1.00 91.31 145 SER A CA 1
ATOM 1109 C C . SER A 1 145 ? -8.594 -8.097 -2.473 1.00 91.31 145 SER A C 1
ATOM 1111 O O . SER A 1 145 ? -9.802 -8.119 -2.254 1.00 91.31 145 SER A O 1
ATOM 1113 N N . GLY A 1 146 ? -7.888 -6.967 -2.580 1.00 94.00 146 GLY A N 1
ATOM 1114 C CA . GLY A 1 146 ? -8.484 -5.634 -2.510 1.00 94.00 146 GLY A CA 1
ATOM 1115 C C . GLY A 1 146 ? -9.403 -5.326 -3.694 1.00 94.00 146 GLY A C 1
ATOM 1116 O O . GLY A 1 146 ? -9.321 -5.947 -4.759 1.00 94.00 146 GLY A O 1
ATOM 1117 N N . ASP A 1 147 ? -10.270 -4.338 -3.515 1.00 97.25 147 ASP A N 1
ATOM 1118 C CA . ASP A 1 147 ? -11.256 -3.890 -4.494 1.00 97.25 147 ASP A CA 1
ATOM 1119 C C . ASP A 1 147 ? -11.296 -2.362 -4.681 1.00 97.25 147 ASP A C 1
ATOM 1121 O O . ASP A 1 147 ? -12.119 -1.862 -5.456 1.00 97.25 147 ASP A O 1
ATOM 1125 N N . SER A 1 148 ? -10.379 -1.615 -4.061 1.00 98.38 148 SER A N 1
ATOM 1126 C CA . SER A 1 148 ? -10.307 -0.155 -4.146 1.00 98.38 148 SER A CA 1
ATOM 1127 C C . SER A 1 148 ? -8.904 0.359 -4.470 1.00 98.38 148 SER A C 1
ATOM 1129 O O . SER A 1 148 ? -7.930 0.062 -3.777 1.00 98.38 148 SER A O 1
ATOM 1131 N N . VAL A 1 149 ? -8.789 1.143 -5.552 1.00 98.62 149 VAL A N 1
ATOM 1132 C CA . VAL A 1 149 ? -7.499 1.635 -6.067 1.00 98.62 149 VAL A CA 1
ATOM 1133 C C . VAL A 1 149 ? -7.519 3.132 -6.374 1.00 98.62 149 VAL A C 1
ATOM 1135 O O . VAL A 1 149 ? -8.292 3.590 -7.217 1.00 98.62 149 VAL A O 1
ATOM 1138 N N . VAL A 1 150 ? -6.576 3.885 -5.814 1.00 98.50 150 VAL A N 1
ATOM 1139 C CA . VAL A 1 150 ? -6.318 5.282 -6.200 1.00 98.50 150 VAL A CA 1
ATOM 1140 C C . VAL A 1 150 ? -4.999 5.370 -6.955 1.00 98.50 150 VAL A C 1
ATOM 1142 O O . VAL A 1 150 ? -3.982 4.820 -6.538 1.00 98.50 150 VAL A O 1
ATOM 1145 N N . ILE A 1 151 ? -5.007 6.059 -8.095 1.00 97.94 151 ILE A N 1
ATOM 1146 C CA . ILE A 1 151 ? -3.825 6.243 -8.937 1.00 97.94 151 ILE A CA 1
ATOM 1147 C C . ILE A 1 151 ? -3.567 7.732 -9.113 1.00 97.94 151 ILE A C 1
ATOM 1149 O O . ILE A 1 151 ? -4.368 8.436 -9.724 1.00 97.94 151 ILE A O 1
ATOM 1153 N N . GLU A 1 152 ? -2.418 8.185 -8.636 1.00 95.06 152 GLU A N 1
ATOM 1154 C CA . GLU A 1 152 ? -1.861 9.506 -8.889 1.00 95.06 152 GLU A CA 1
ATOM 1155 C C . GLU A 1 152 ? -0.825 9.421 -10.017 1.00 95.06 152 GLU A C 1
ATOM 1157 O O . GLU A 1 152 ? -0.060 8.459 -10.129 1.00 95.06 152 GLU A O 1
ATOM 1162 N N . GLN A 1 153 ? -0.823 10.418 -10.902 1.00 91.88 153 GLN A N 1
ATOM 1163 C CA . GLN A 1 153 ? 0.262 10.605 -11.862 1.00 91.88 153 GLN A CA 1
ATOM 1164 C C . GLN A 1 153 ? 0.665 12.078 -11.928 1.00 91.88 153 GLN A C 1
ATOM 1166 O O . GLN A 1 153 ? -0.048 12.901 -12.512 1.00 91.88 153 GLN A O 1
ATOM 1171 N N . GLY A 1 154 ? 1.855 12.384 -11.416 1.00 82.25 154 GLY A N 1
ATOM 1172 C CA . GLY A 1 154 ? 2.398 13.739 -11.407 1.00 82.25 154 GLY A CA 1
ATOM 1173 C C . GLY A 1 154 ? 3.028 14.148 -12.740 1.00 82.25 154 GLY A C 1
ATOM 1174 O O . GLY A 1 154 ? 2.971 15.319 -13.133 1.00 82.25 154 GLY A O 1
ATOM 1175 N N . TYR A 1 155 ? 3.626 13.205 -13.480 1.00 71.94 155 TYR A N 1
ATOM 1176 C CA . TYR A 1 155 ? 4.283 13.506 -14.754 1.00 71.94 155 TYR A CA 1
ATOM 1177 C C . TYR A 1 155 ? 3.264 13.866 -15.830 1.00 71.94 155 TYR A C 1
ATOM 1179 O O . TYR A 1 155 ? 2.671 13.006 -16.487 1.00 71.94 155 TYR A O 1
ATOM 1187 N N . ASN A 1 156 ? 3.126 15.169 -16.045 1.00 63.97 156 ASN A N 1
ATOM 1188 C CA . ASN A 1 156 ? 2.314 15.754 -17.093 1.00 63.97 156 ASN A CA 1
ATOM 1189 C C . ASN A 1 156 ? 3.246 16.460 -18.089 1.00 63.97 156 ASN A C 1
ATOM 1191 O O . ASN A 1 156 ? 3.385 17.681 -18.077 1.00 63.97 156 ASN A O 1
ATOM 1195 N N . ALA A 1 157 ? 3.980 15.705 -18.909 1.00 45.47 157 ALA A N 1
ATOM 1196 C CA . ALA A 1 157 ? 4.848 16.311 -19.916 1.00 45.47 157 ALA A CA 1
ATOM 1197 C C . ALA A 1 157 ? 4.863 15.504 -21.215 1.00 45.47 157 ALA A C 1
ATOM 1199 O O . ALA A 1 157 ? 4.835 14.279 -21.214 1.00 45.47 157 ALA A O 1
ATOM 1200 N N . GLY A 1 158 ? 4.884 16.231 -22.335 1.00 46.03 158 GLY A N 1
ATOM 1201 C CA . GLY A 1 158 ? 4.636 15.798 -23.716 1.00 46.03 158 GLY A CA 1
ATOM 1202 C C . GLY A 1 158 ? 5.512 14.690 -24.324 1.00 46.03 158 GLY A C 1
ATOM 1203 O O . GLY A 1 158 ? 5.589 14.611 -25.548 1.00 46.03 158 GLY A O 1
ATOM 1204 N N . ALA A 1 159 ? 6.161 13.831 -23.537 1.00 57.44 159 ALA A N 1
ATOM 1205 C CA . ALA A 1 159 ? 6.714 12.571 -24.015 1.00 57.44 159 ALA A CA 1
ATOM 1206 C C . ALA A 1 159 ? 5.588 11.534 -24.161 1.00 57.44 159 ALA A C 1
ATOM 1208 O O . ALA A 1 159 ? 5.033 11.042 -23.179 1.00 57.44 159 ALA A O 1
ATOM 1209 N N . ALA A 1 160 ? 5.271 11.175 -25.407 1.00 61.78 160 ALA A N 1
ATOM 1210 C CA . ALA A 1 160 ? 4.199 10.236 -25.744 1.00 61.78 160 ALA A CA 1
ATOM 1211 C C . ALA A 1 160 ? 4.288 8.880 -25.013 1.00 61.78 160 ALA A C 1
ATOM 1213 O O . ALA A 1 160 ? 3.272 8.207 -24.888 1.00 61.78 160 ALA A O 1
ATOM 1214 N N . SER A 1 161 ? 5.471 8.484 -24.523 1.00 65.31 161 SER A N 1
ATOM 1215 C CA . SER A 1 161 ? 5.700 7.197 -23.861 1.00 65.31 161 SER A CA 1
ATOM 1216 C C . SER A 1 161 ? 5.050 7.056 -22.480 1.00 65.31 161 SER A C 1
ATOM 1218 O O . SER A 1 161 ? 4.683 5.935 -22.129 1.00 65.31 161 SER A O 1
ATOM 1220 N N . HIS A 1 162 ? 4.854 8.149 -21.736 1.00 74.94 162 HIS A N 1
ATOM 1221 C CA . HIS A 1 162 ? 4.326 8.123 -20.357 1.00 74.94 162 HIS A CA 1
ATOM 1222 C C . HIS A 1 162 ? 2.909 8.713 -20.249 1.00 74.94 162 HIS A C 1
ATOM 1224 O O . HIS A 1 162 ? 2.277 8.670 -19.192 1.00 74.94 162 HIS A O 1
ATOM 1230 N N . ALA A 1 163 ? 2.383 9.248 -21.357 1.00 72.31 163 ALA A N 1
ATOM 1231 C CA . ALA A 1 163 ? 1.026 9.765 -21.420 1.00 72.31 163 ALA A CA 1
ATOM 1232 C C . ALA A 1 163 ? 0.006 8.641 -21.162 1.00 72.31 163 ALA A C 1
ATOM 1234 O O . ALA A 1 163 ? 0.082 7.564 -21.756 1.00 72.31 163 ALA A O 1
ATOM 1235 N N . ASN A 1 164 ? -0.986 8.922 -20.315 1.00 81.94 164 ASN A N 1
ATOM 1236 C CA . ASN A 1 164 ? -2.129 8.049 -20.022 1.00 81.94 164 ASN A CA 1
ATOM 1237 C C . ASN A 1 164 ? -1.811 6.740 -19.274 1.00 81.94 164 ASN A C 1
ATOM 1239 O O . ASN A 1 164 ? -2.664 5.852 -19.259 1.00 81.94 164 ASN A O 1
ATOM 1243 N N . GLN A 1 165 ? -0.639 6.592 -18.645 1.00 91.75 165 GLN A N 1
ATOM 1244 C CA . GLN A 1 165 ? -0.342 5.412 -17.819 1.00 91.75 165 GLN A CA 1
ATOM 1245 C C . GLN A 1 165 ? -1.349 5.262 -16.668 1.00 91.75 165 GLN A C 1
ATOM 1247 O O . GLN A 1 165 ? -1.922 4.185 -16.510 1.00 91.75 165 GLN A O 1
ATOM 1252 N N . GLY A 1 166 ? -1.642 6.344 -15.939 1.00 93.44 166 GLY A N 1
ATOM 1253 C CA . GLY A 1 166 ? -2.620 6.327 -14.850 1.00 93.44 166 GLY A CA 1
ATOM 1254 C C . GLY A 1 166 ? -4.044 6.014 -15.319 1.00 93.44 166 GLY A C 1
ATOM 1255 O O . GLY A 1 166 ? -4.719 5.169 -14.733 1.00 93.44 166 GLY A O 1
ATOM 1256 N N . ILE A 1 167 ? -4.475 6.581 -16.453 1.00 93.62 167 ILE A N 1
ATOM 1257 C CA . ILE A 1 167 ? -5.773 6.251 -17.073 1.00 93.62 167 ILE A CA 1
ATOM 1258 C C . ILE A 1 167 ? -5.830 4.769 -17.470 1.00 93.62 167 ILE A C 1
ATOM 1260 O O . ILE A 1 167 ? -6.833 4.095 -17.230 1.00 93.62 167 ILE A O 1
ATOM 1264 N N . ALA A 1 168 ? -4.765 4.247 -18.084 1.00 95.56 168 ALA A N 1
ATOM 1265 C CA . ALA A 1 168 ? -4.701 2.851 -18.498 1.00 95.56 168 ALA A CA 1
ATOM 1266 C C . ALA A 1 168 ? -4.746 1.900 -17.294 1.00 95.56 168 ALA A C 1
ATOM 1268 O O . ALA A 1 168 ? -5.485 0.916 -17.342 1.00 95.56 168 ALA A O 1
ATOM 1269 N N . LEU A 1 169 ? -4.018 2.207 -16.213 1.00 97.19 169 LEU A N 1
ATOM 1270 C CA . LEU A 1 169 ? -4.071 1.442 -14.965 1.00 97.19 169 LEU A CA 1
ATOM 1271 C C . LEU A 1 169 ? -5.458 1.501 -14.324 1.00 97.19 169 LEU A C 1
ATOM 1273 O O . LEU A 1 169 ? -5.981 0.464 -13.927 1.00 97.19 169 LEU A O 1
ATOM 1277 N N . SER A 1 170 ? -6.102 2.670 -14.301 1.00 97.69 170 SER A N 1
ATOM 1278 C CA . SER A 1 170 ? -7.453 2.785 -13.744 1.00 97.69 170 SER A CA 1
ATOM 1279 C C . SER A 1 170 ? -8.455 1.923 -14.511 1.00 97.69 170 SER A C 1
ATOM 1281 O O . SER A 1 170 ? -9.250 1.194 -13.917 1.00 97.69 170 SER A O 1
ATOM 1283 N N . ASN A 1 171 ? -8.380 1.929 -15.845 1.00 98.12 171 ASN A N 1
ATOM 1284 C CA . ASN A 1 171 ? -9.203 1.053 -16.678 1.00 98.12 171 ASN A CA 1
ATOM 1285 C C . ASN A 1 171 ? -8.867 -0.429 -16.471 1.00 98.12 171 ASN A C 1
ATOM 1287 O O . ASN A 1 171 ? -9.762 -1.270 -16.507 1.00 98.12 171 ASN A O 1
ATOM 1291 N N . PHE A 1 172 ? -7.594 -0.765 -16.263 1.00 98.38 172 PHE A N 1
ATOM 1292 C CA . PHE A 1 172 ? -7.174 -2.128 -15.960 1.00 98.38 172 PHE A CA 1
ATOM 1293 C C . PHE A 1 172 ? -7.818 -2.645 -14.668 1.00 98.38 172 PHE A C 1
ATOM 1295 O O . PHE A 1 172 ? -8.451 -3.697 -14.718 1.00 98.38 172 PHE A O 1
ATOM 1302 N N . TYR A 1 173 ? -7.750 -1.898 -13.564 1.00 98.69 173 TYR A N 1
ATOM 1303 C CA . TYR A 1 173 ? -8.358 -2.317 -12.296 1.00 98.69 173 TYR A CA 1
ATOM 1304 C C . TYR A 1 173 ? -9.888 -2.356 -12.352 1.00 98.69 173 TYR A C 1
ATOM 1306 O O . TYR A 1 173 ? -10.485 -3.326 -11.889 1.00 98.69 173 TYR A O 1
ATOM 1314 N N . LYS A 1 174 ? -10.527 -1.403 -13.044 1.00 98.56 174 LYS A N 1
ATOM 1315 C CA . LYS A 1 174 ? -11.974 -1.466 -13.334 1.00 98.56 174 LYS A CA 1
ATOM 1316 C C . LYS A 1 174 ? -12.367 -2.752 -14.059 1.00 98.56 174 LYS A C 1
ATOM 1318 O O . LYS A 1 174 ? -13.388 -3.353 -13.745 1.00 98.56 174 LYS A O 1
ATOM 1323 N N . ASN A 1 175 ? -11.542 -3.211 -15.001 1.00 98.25 175 ASN A N 1
ATOM 1324 C CA . ASN A 1 175 ? -11.776 -4.470 -15.713 1.00 98.25 175 ASN A CA 1
ATOM 1325 C C . ASN A 1 175 ? -11.531 -5.719 -14.849 1.00 98.25 175 ASN A C 1
ATOM 1327 O O . ASN A 1 175 ? -12.004 -6.793 -15.216 1.00 98.25 175 ASN A O 1
ATOM 1331 N N . LEU A 1 176 ? -10.806 -5.599 -13.731 1.00 97.44 176 LEU A N 1
ATOM 1332 C CA . LEU A 1 176 ? -10.685 -6.655 -12.721 1.00 97.44 176 LEU A CA 1
ATOM 1333 C C . LEU A 1 176 ? -11.869 -6.674 -11.738 1.00 97.44 176 LEU A C 1
ATOM 1335 O O . LEU A 1 176 ? -11.999 -7.632 -10.985 1.00 97.44 176 LEU A O 1
ATOM 1339 N N . GLY A 1 177 ? -12.742 -5.663 -11.774 1.00 98.06 177 GLY A N 1
ATOM 1340 C CA . GLY A 1 177 ? -13.896 -5.534 -10.880 1.00 98.06 177 GLY A CA 1
ATOM 1341 C C . GLY A 1 177 ? -13.677 -4.602 -9.687 1.00 98.06 177 GLY A C 1
ATOM 1342 O O . GLY A 1 177 ? -14.615 -4.401 -8.924 1.00 98.06 177 GLY A O 1
ATOM 1343 N N . ALA A 1 178 ? -12.491 -4.004 -9.553 1.00 98.31 178 ALA A N 1
ATOM 134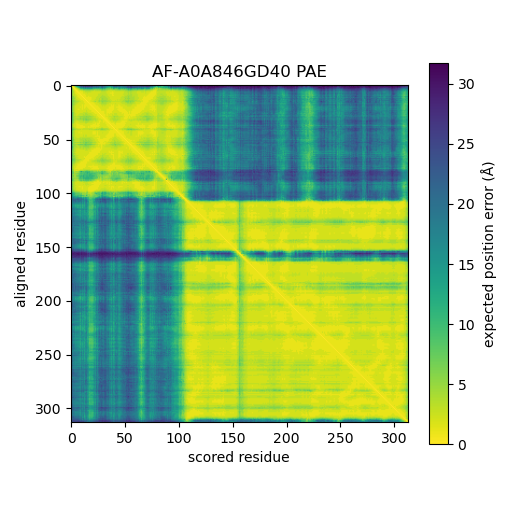4 C CA . ALA A 1 178 ? -12.197 -3.034 -8.504 1.00 98.31 178 ALA A CA 1
ATOM 1345 C C . ALA A 1 178 ? -12.772 -1.645 -8.831 1.00 98.31 178 ALA A C 1
ATOM 1347 O O . ALA A 1 178 ? -12.838 -1.223 -9.994 1.00 98.31 178 ALA A O 1
ATOM 1348 N N . SER A 1 179 ? -13.132 -0.895 -7.794 1.00 98.31 179 SER A N 1
ATOM 1349 C CA . SER A 1 179 ? -13.269 0.552 -7.885 1.00 98.31 179 SER A CA 1
ATOM 1350 C C . SER A 1 179 ? -11.895 1.177 -8.154 1.00 98.31 179 SER A C 1
ATOM 1352 O O . SER A 1 179 ? -10.866 0.729 -7.648 1.00 98.31 179 SER A O 1
ATOM 1354 N N . SER A 1 180 ? -11.850 2.180 -9.037 1.00 98.25 180 SER A N 1
ATOM 1355 C CA . SER A 1 180 ? -10.598 2.881 -9.307 1.00 98.25 180 SER A CA 1
ATOM 1356 C C . SER A 1 180 ? -10.795 4.347 -9.655 1.00 98.25 180 SER A C 1
ATOM 1358 O O . SER A 1 180 ? -11.548 4.688 -10.580 1.00 98.25 180 SER A O 1
ATOM 1360 N N . GLU A 1 181 ? -10.034 5.193 -8.972 1.00 96.56 181 GLU A N 1
ATOM 1361 C CA . GLU A 1 181 ? -9.940 6.624 -9.217 1.00 96.56 181 GLU A CA 1
ATOM 1362 C C . GLU A 1 181 ? -8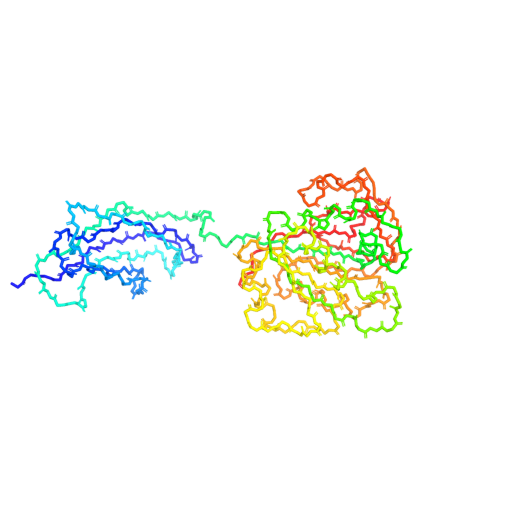.571 6.985 -9.804 1.00 96.56 181 GLU A C 1
ATOM 1364 O O . GLU A 1 181 ? -7.536 6.470 -9.385 1.00 96.56 181 GLU A O 1
ATOM 1369 N N . PHE A 1 182 ? -8.574 7.865 -10.806 1.00 95.06 182 PHE A N 1
ATOM 1370 C CA . PHE A 1 182 ? -7.361 8.455 -11.360 1.00 95.06 182 PHE A CA 1
ATOM 1371 C C . PHE A 1 182 ? -7.355 9.947 -11.049 1.00 95.06 182 PHE A C 1
ATOM 1373 O O . PHE A 1 182 ? -8.256 10.667 -11.485 1.00 95.06 182 PHE A O 1
ATOM 1380 N N . ILE A 1 183 ? -6.324 10.394 -10.339 1.00 92.56 183 ILE A N 1
ATOM 1381 C CA . ILE A 1 183 ? -6.143 11.780 -9.927 1.00 92.56 183 ILE A CA 1
ATOM 1382 C C . ILE A 1 183 ? -4.869 12.365 -10.540 1.00 92.56 183 ILE A C 1
ATOM 1384 O O . ILE A 1 183 ? -3.861 11.690 -10.749 1.00 92.56 183 ILE A O 1
ATOM 1388 N N . THR A 1 184 ? -4.927 13.660 -10.835 1.00 88.81 184 THR A N 1
ATOM 1389 C CA . THR A 1 184 ? -3.783 14.460 -11.313 1.00 88.81 184 THR A CA 1
ATOM 1390 C C . THR A 1 184 ? -3.505 15.648 -10.395 1.00 88.81 184 THR A C 1
ATOM 1392 O O . THR A 1 184 ? -2.819 16.596 -10.777 1.00 88.81 184 THR A O 1
ATOM 1395 N N . THR A 1 185 ? -4.138 15.653 -9.228 1.00 87.00 185 THR A N 1
ATOM 1396 C CA . THR A 1 185 ? -4.015 16.673 -8.191 1.00 87.00 185 THR A CA 1
ATOM 1397 C C . THR A 1 185 ? -3.448 16.022 -6.933 1.00 87.00 185 THR A C 1
ATOM 1399 O O . THR A 1 185 ? -3.646 14.817 -6.771 1.00 87.00 185 THR A O 1
ATOM 1402 N N . PRO A 1 186 ? -2.797 16.800 -6.050 1.00 87.88 186 PRO A N 1
ATOM 1403 C CA . PRO A 1 186 ? -2.370 16.324 -4.734 1.00 87.88 186 PRO A CA 1
ATOM 1404 C C . PRO A 1 186 ? -3.483 15.589 -3.978 1.00 87.88 186 PRO A C 1
ATOM 1406 O O . PRO A 1 186 ? -4.670 15.868 -4.203 1.00 87.88 186 PRO A O 1
ATOM 1409 N N . LEU A 1 187 ? -3.102 14.677 -3.080 1.00 92.44 187 LEU A N 1
ATOM 1410 C CA . LEU A 1 187 ? -4.067 13.958 -2.245 1.00 92.44 187 LEU A CA 1
ATOM 1411 C C . LEU A 1 187 ? -4.806 14.947 -1.332 1.00 92.44 187 LEU A C 1
ATOM 1413 O O . LEU A 1 187 ? -4.199 15.762 -0.637 1.00 92.44 187 LEU A O 1
ATOM 1417 N N . ASN A 1 188 ? -6.137 14.875 -1.342 1.00 88.88 188 ASN A N 1
ATOM 1418 C CA . ASN A 1 188 ? -6.978 15.613 -0.403 1.00 88.88 188 ASN A CA 1
ATOM 1419 C C . ASN A 1 188 ? -7.187 14.786 0.872 1.00 88.88 188 ASN A C 1
ATOM 1421 O O . ASN A 1 188 ? -7.034 13.568 0.860 1.00 88.88 188 ASN A O 1
ATOM 1425 N N . THR A 1 189 ? -7.612 15.435 1.956 1.00 89.06 189 THR A N 1
ATOM 1426 C CA . THR A 1 189 ? -7.985 14.733 3.191 1.00 89.06 189 THR A CA 1
ATOM 1427 C C . THR A 1 189 ? -9.086 13.700 2.939 1.00 89.06 189 THR A C 1
ATOM 1429 O O . THR A 1 189 ? -10.106 14.017 2.323 1.00 89.06 189 THR A O 1
ATOM 1432 N N . GLY A 1 190 ? -8.887 12.483 3.440 1.00 88.94 190 GLY A N 1
ATOM 1433 C CA . GLY A 1 190 ? -9.763 11.329 3.275 1.00 88.94 190 GLY A CA 1
ATOM 1434 C C . GLY A 1 190 ? -9.653 10.628 1.919 1.00 88.94 190 GLY A C 1
ATOM 1435 O O . GLY A 1 190 ? -10.408 9.686 1.682 1.00 88.94 190 GLY A O 1
ATOM 1436 N N . ALA A 1 191 ? -8.753 11.053 1.023 1.00 93.25 191 ALA A N 1
ATOM 1437 C CA . ALA A 1 191 ? -8.643 10.485 -0.322 1.00 93.25 191 ALA A CA 1
ATOM 1438 C C . ALA A 1 191 ? -8.269 8.995 -0.324 1.00 93.25 191 ALA A C 1
ATOM 1440 O O . ALA A 1 191 ? -8.589 8.303 -1.288 1.00 93.25 191 ALA A O 1
ATOM 1441 N N . LEU A 1 192 ? -7.611 8.501 0.732 1.00 96.88 192 LEU A N 1
ATOM 1442 C CA . LEU A 1 192 ? -7.207 7.095 0.845 1.00 96.88 192 LEU A CA 1
ATOM 1443 C C . LEU A 1 192 ? -8.027 6.294 1.870 1.00 96.88 192 LEU A C 1
ATOM 1445 O O . LEU A 1 192 ? -7.680 5.161 2.196 1.00 96.88 192 LEU A O 1
ATOM 1449 N N . THR A 1 193 ? -9.142 6.841 2.365 1.00 92.88 193 THR A N 1
ATOM 1450 C CA . THR A 1 193 ? -10.020 6.115 3.298 1.00 92.88 193 THR A CA 1
ATOM 1451 C C . THR A 1 193 ? -10.677 4.918 2.605 1.00 92.88 193 THR A C 1
ATOM 1453 O O . THR A 1 193 ? -11.419 5.092 1.640 1.00 92.88 193 THR A O 1
ATOM 1456 N N . GLY A 1 194 ? -10.436 3.705 3.117 1.00 91.50 194 GLY A N 1
ATOM 1457 C CA . GLY A 1 194 ? -10.983 2.464 2.549 1.00 91.50 194 GLY A CA 1
ATOM 1458 C C . GLY A 1 194 ? -10.404 2.094 1.179 1.00 91.50 194 GLY A C 1
ATOM 1459 O O . GLY A 1 194 ? -11.047 1.386 0.409 1.00 91.50 194 GLY A O 1
ATOM 1460 N N . VAL A 1 195 ? -9.230 2.627 0.837 1.00 97.94 195 VAL A N 1
ATOM 1461 C CA . VAL A 1 195 ? -8.468 2.228 -0.351 1.00 97.94 195 VAL A CA 1
ATOM 1462 C C . VAL A 1 195 ? -7.590 1.031 0.010 1.00 97.94 195 VAL A C 1
ATOM 1464 O O . VAL A 1 195 ? -7.071 0.981 1.117 1.00 97.94 195 VAL A O 1
ATOM 1467 N N . ASP A 1 196 ? -7.401 0.083 -0.909 1.00 97.81 196 ASP A N 1
ATOM 1468 C CA . ASP A 1 196 ? -6.502 -1.065 -0.704 1.00 97.81 196 ASP A CA 1
ATOM 1469 C C . ASP A 1 196 ? -5.138 -0.846 -1.366 1.00 97.81 196 ASP A C 1
ATOM 1471 O O . ASP A 1 196 ? -4.112 -1.344 -0.901 1.00 97.81 196 ASP A O 1
ATOM 1475 N N . LEU A 1 197 ? -5.123 -0.103 -2.478 1.00 98.69 197 LEU A N 1
ATOM 1476 C CA . LEU A 1 197 ? -3.926 0.159 -3.266 1.00 98.69 197 LEU A CA 1
ATOM 1477 C C . LEU A 1 197 ? -3.846 1.622 -3.708 1.00 98.69 197 LEU A C 1
ATOM 1479 O O . LEU A 1 197 ? -4.675 2.104 -4.481 1.00 98.69 197 LEU A O 1
ATOM 1483 N N . PHE A 1 198 ? -2.783 2.307 -3.298 1.00 98.56 198 PHE A N 1
ATOM 1484 C CA . PHE A 1 198 ? -2.399 3.605 -3.846 1.00 98.56 198 PHE A CA 1
ATOM 1485 C C . PHE A 1 198 ? -1.202 3.457 -4.789 1.00 98.56 198 PHE A C 1
ATOM 1487 O O . PHE A 1 198 ? -0.213 2.812 -4.449 1.00 98.56 198 PHE A O 1
ATOM 1494 N N . ILE A 1 199 ? -1.261 4.062 -5.978 1.00 98.62 199 ILE A N 1
ATOM 1495 C CA . ILE A 1 199 ? -0.150 4.076 -6.939 1.00 98.62 199 ILE A CA 1
ATOM 1496 C C . ILE A 1 199 ? 0.204 5.520 -7.283 1.00 98.62 199 ILE A C 1
ATOM 1498 O O . ILE A 1 199 ? -0.607 6.214 -7.883 1.00 98.62 199 ILE A O 1
ATOM 1502 N N . SER A 1 200 ? 1.431 5.938 -6.984 1.00 97.62 200 SER A N 1
ATOM 1503 C CA . SER A 1 200 ? 1.980 7.247 -7.353 1.00 97.62 200 SER A CA 1
ATOM 1504 C C . SER A 1 200 ? 2.969 7.093 -8.507 1.00 97.62 200 SER A C 1
ATOM 1506 O O . SER A 1 200 ? 4.057 6.530 -8.344 1.00 97.62 200 SER A O 1
ATOM 1508 N N . ILE A 1 201 ? 2.627 7.635 -9.673 1.00 96.25 201 ILE A N 1
ATOM 1509 C CA . ILE A 1 201 ? 3.414 7.502 -10.902 1.00 96.25 201 ILE A CA 1
ATOM 1510 C C . ILE A 1 201 ? 4.139 8.807 -11.203 1.00 96.25 201 ILE A C 1
ATOM 1512 O O . ILE A 1 201 ? 3.529 9.779 -11.649 1.00 96.25 201 ILE A O 1
ATOM 1516 N N . LEU A 1 202 ? 5.465 8.799 -11.049 1.00 94.50 202 LEU A N 1
ATOM 1517 C CA . LEU A 1 202 ? 6.329 9.943 -11.346 1.00 94.50 202 LEU A CA 1
ATOM 1518 C C . LEU A 1 202 ? 5.792 11.246 -10.716 1.00 94.50 202 LEU A C 1
ATOM 1520 O O . LEU A 1 202 ? 5.427 12.172 -11.450 1.00 94.50 202 LEU A O 1
ATOM 1524 N N . PRO A 1 203 ? 5.739 11.338 -9.375 1.00 94.00 203 PRO A N 1
ATOM 1525 C CA . PRO A 1 203 ? 5.204 12.504 -8.678 1.00 94.00 203 PRO A CA 1
ATOM 1526 C C . PRO A 1 203 ? 6.044 13.743 -9.006 1.00 94.00 203 PRO A C 1
ATOM 1528 O O . PRO A 1 203 ? 7.268 13.764 -8.844 1.00 94.00 203 PRO A O 1
ATOM 1531 N N . ASN A 1 204 ? 5.396 14.782 -9.533 1.00 90.19 204 ASN A N 1
ATOM 1532 C CA . ASN A 1 204 ? 6.057 15.996 -10.028 1.00 90.19 204 ASN A CA 1
ATOM 1533 C C . ASN A 1 204 ? 6.411 16.996 -8.922 1.00 90.19 204 ASN A C 1
ATOM 1535 O O . ASN A 1 204 ? 7.250 17.870 -9.141 1.00 90.19 204 ASN A O 1
ATOM 1539 N N . ASN A 1 205 ? 5.802 16.847 -7.751 1.00 92.19 205 ASN A N 1
ATOM 1540 C CA . ASN A 1 205 ? 6.046 17.643 -6.561 1.00 92.19 205 ASN A CA 1
ATOM 1541 C C . ASN A 1 205 ? 6.395 16.717 -5.394 1.00 92.19 205 ASN A C 1
ATOM 1543 O O . ASN A 1 205 ? 6.067 15.531 -5.413 1.00 92.19 205 ASN A O 1
ATOM 1547 N N . SER A 1 206 ? 7.068 17.266 -4.388 1.00 94.62 206 SER A N 1
ATOM 1548 C CA . SER A 1 206 ? 7.283 16.563 -3.126 1.00 94.62 206 SER A CA 1
ATOM 1549 C C . SER A 1 206 ? 5.960 16.462 -2.367 1.00 94.62 206 SER A C 1
ATOM 1551 O O . SER A 1 206 ? 5.190 17.430 -2.339 1.00 94.62 206 SER A O 1
ATOM 1553 N N . PHE A 1 207 ? 5.720 15.308 -1.752 1.00 96.25 207 PHE A N 1
ATOM 1554 C CA . PHE A 1 207 ? 4.531 15.068 -0.941 1.00 96.25 207 PHE A CA 1
ATOM 1555 C C . PHE A 1 207 ? 4.522 15.998 0.266 1.00 96.25 207 PHE A C 1
ATOM 1557 O O . PHE A 1 207 ? 5.540 16.190 0.927 1.00 96.25 207 PHE A O 1
ATOM 1564 N N . GLN A 1 208 ? 3.376 16.611 0.531 1.00 95.81 208 GLN A N 1
ATOM 1565 C CA . GLN A 1 208 ? 3.175 17.422 1.724 1.00 95.81 208 GLN A CA 1
ATOM 1566 C C . GLN A 1 208 ? 2.818 16.531 2.920 1.00 95.81 208 GLN A C 1
ATOM 1568 O O . GLN A 1 208 ? 2.305 15.426 2.751 1.00 95.81 208 GLN A O 1
ATOM 1573 N N . SER A 1 209 ? 2.997 17.041 4.142 1.00 93.38 209 SER A N 1
ATOM 1574 C CA . SER A 1 209 ? 2.705 16.289 5.374 1.00 93.38 209 SER A CA 1
ATOM 1575 C C . SER A 1 209 ? 1.277 15.736 5.436 1.00 93.38 209 SER A C 1
ATOM 1577 O O . SER A 1 209 ? 1.067 14.628 5.915 1.00 93.38 209 SER A O 1
ATOM 1579 N N . GLY A 1 210 ? 0.293 16.474 4.911 1.00 92.69 210 GLY A N 1
ATOM 1580 C CA . GLY A 1 210 ? -1.088 15.996 4.813 1.00 92.69 210 GLY A CA 1
ATOM 1581 C C . GLY A 1 210 ? -1.247 14.799 3.869 1.00 92.69 210 GLY A C 1
ATOM 1582 O O . GLY A 1 210 ? -1.992 13.881 4.180 1.00 92.69 210 GLY A O 1
ATOM 1583 N N . GLU A 1 211 ? -0.511 14.768 2.757 1.00 96.88 211 GLU A N 1
ATOM 1584 C CA . GLU A 1 211 ? -0.535 13.647 1.808 1.00 96.88 211 GLU A CA 1
ATOM 1585 C C . GLU A 1 211 ? 0.157 12.417 2.401 1.00 96.88 211 GLU A C 1
ATOM 1587 O O . GLU A 1 211 ? -0.355 11.307 2.296 1.00 96.88 211 GLU A O 1
ATOM 1592 N N . LEU A 1 212 ? 1.289 12.617 3.083 1.00 96.12 212 LEU A N 1
ATOM 1593 C CA . LEU A 1 212 ? 1.980 11.544 3.799 1.00 96.12 212 LEU A CA 1
ATOM 1594 C C . LEU A 1 212 ? 1.126 10.974 4.936 1.00 96.12 212 LEU A C 1
ATOM 1596 O O . LEU A 1 212 ? 1.150 9.769 5.155 1.00 96.12 212 LEU A O 1
ATOM 1600 N N . SER A 1 213 ? 0.320 11.803 5.604 1.00 93.38 213 SER A N 1
ATOM 1601 C CA . SER A 1 213 ? -0.640 11.337 6.610 1.00 93.38 213 SER A CA 1
ATOM 1602 C C . SER A 1 213 ? -1.732 10.444 6.011 1.00 93.38 213 SER A C 1
ATOM 1604 O O . SER A 1 213 ? -2.118 9.469 6.649 1.00 93.38 213 SER A O 1
ATOM 1606 N N . GLU A 1 214 ? -2.22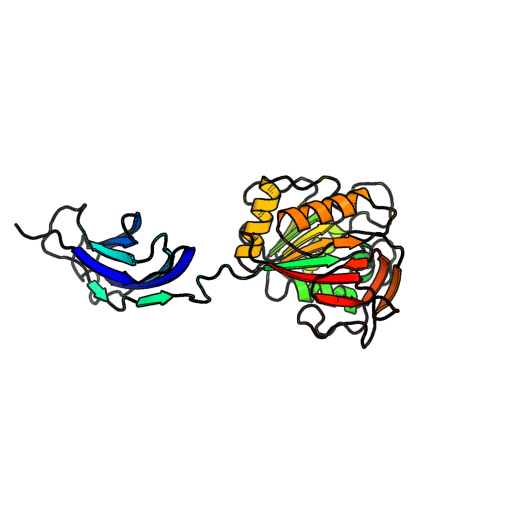4 10.736 4.802 1.00 95.56 214 GLU A N 1
ATOM 1607 C CA . GLU A 1 214 ? -3.179 9.859 4.103 1.00 95.56 214 GLU A CA 1
ATOM 1608 C C . GLU A 1 214 ? -2.531 8.519 3.736 1.00 95.56 214 GLU A C 1
ATOM 1610 O O . GLU A 1 214 ? -3.124 7.459 3.938 1.00 95.56 214 GLU A O 1
ATOM 1615 N N . ILE A 1 215 ? -1.296 8.560 3.224 1.00 96.81 215 ILE A N 1
ATOM 1616 C CA . ILE A 1 215 ? -0.533 7.360 2.856 1.00 96.81 215 ILE A CA 1
ATOM 1617 C C . ILE A 1 215 ? -0.229 6.514 4.101 1.00 96.81 215 ILE A C 1
ATOM 1619 O O . ILE A 1 215 ? -0.396 5.297 4.069 1.00 96.81 215 ILE A O 1
ATOM 1623 N N . GLY A 1 216 ? 0.154 7.142 5.213 1.00 93.69 216 GLY A N 1
ATOM 1624 C CA . GLY A 1 216 ? 0.351 6.465 6.493 1.00 93.69 216 GLY A CA 1
ATOM 1625 C C . GLY A 1 216 ? -0.939 5.840 7.024 1.00 93.69 216 GLY A C 1
ATOM 1626 O O . GLY A 1 216 ? -0.932 4.693 7.465 1.00 93.69 216 GLY A O 1
ATOM 1627 N N . GLY A 1 217 ? -2.068 6.543 6.887 1.00 91.75 217 GLY A N 1
ATOM 1628 C CA . GLY A 1 217 ? -3.393 6.004 7.180 1.00 91.75 217 GLY A CA 1
ATOM 1629 C C . GLY A 1 217 ? -3.689 4.731 6.387 1.00 91.75 217 GLY A C 1
ATOM 1630 O O . GLY A 1 217 ? -4.072 3.730 6.983 1.00 91.75 217 GLY A O 1
ATOM 1631 N N . LEU A 1 218 ? -3.453 4.731 5.071 1.00 94.44 218 LEU A N 1
ATOM 1632 C CA . LEU A 1 218 ? -3.587 3.539 4.224 1.00 94.44 218 LEU A CA 1
ATOM 1633 C C . LEU A 1 218 ? -2.702 2.381 4.713 1.00 94.44 218 LEU A C 1
ATOM 1635 O O . LEU A 1 218 ? -3.177 1.253 4.842 1.00 94.44 218 LEU A O 1
ATOM 1639 N N . LEU A 1 219 ? -1.427 2.656 5.003 1.00 94.00 219 LEU A N 1
ATOM 1640 C CA . LEU A 1 219 ? -0.479 1.637 5.457 1.00 94.00 219 LEU A CA 1
ATOM 1641 C C . LEU A 1 219 ? -0.890 1.028 6.800 1.00 94.00 219 LEU A C 1
ATOM 1643 O O . LEU A 1 219 ? -0.804 -0.182 6.944 1.00 94.00 219 LEU A O 1
ATOM 1647 N N . ASN A 1 220 ? -1.401 1.826 7.741 1.00 88.31 220 ASN A N 1
ATOM 1648 C CA . ASN A 1 220 ? -1.836 1.354 9.062 1.00 88.31 220 ASN A CA 1
ATOM 1649 C C . ASN A 1 220 ? -3.092 0.466 9.032 1.00 88.31 220 ASN A C 1
ATOM 1651 O O . ASN A 1 220 ? -3.388 -0.210 10.018 1.00 88.31 220 ASN A O 1
ATOM 1655 N N . HIS A 1 221 ? -3.808 0.446 7.904 1.00 86.62 221 HIS A N 1
ATOM 1656 C CA . HIS A 1 221 ? -4.922 -0.468 7.635 1.00 86.62 221 HIS A CA 1
ATOM 1657 C C . HIS A 1 221 ? -4.513 -1.639 6.722 1.00 86.62 221 HIS A C 1
ATOM 1659 O O . HIS A 1 221 ? -5.377 -2.265 6.119 1.00 86.62 221 HIS A O 1
ATOM 1665 N N . GLY A 1 222 ? -3.209 -1.910 6.567 1.00 89.94 222 GLY A N 1
ATOM 1666 C CA . GLY A 1 222 ? -2.715 -3.051 5.787 1.00 89.94 222 GLY A CA 1
ATOM 1667 C C . GLY A 1 222 ? -2.696 -2.832 4.273 1.00 89.94 222 GLY A C 1
ATOM 1668 O O . GLY A 1 222 ? -2.392 -3.755 3.513 1.00 89.94 222 GLY A O 1
ATOM 1669 N N . GLY A 1 223 ? -2.980 -1.610 3.814 1.00 95.00 223 GLY A N 1
ATOM 1670 C CA . GLY A 1 223 ? -2.981 -1.260 2.399 1.00 95.00 223 GLY A CA 1
ATOM 1671 C C . GLY A 1 223 ? -1.596 -1.318 1.749 1.00 95.00 223 GLY A C 1
ATOM 1672 O O . GLY A 1 223 ? -0.549 -1.373 2.402 1.00 95.00 223 GLY A O 1
ATOM 1673 N N . THR A 1 224 ? -1.580 -1.284 0.418 1.00 97.94 224 THR A N 1
ATOM 1674 C CA . THR A 1 224 ? -0.349 -1.266 -0.381 1.00 97.94 224 THR A CA 1
ATOM 1675 C C . THR A 1 224 ? -0.155 0.087 -1.058 1.00 97.94 224 THR A C 1
ATOM 1677 O O . THR A 1 224 ? -1.070 0.655 -1.648 1.00 97.94 224 THR A O 1
ATOM 1680 N N . VAL A 1 225 ? 1.071 0.596 -1.023 1.00 98.56 225 VAL A N 1
ATOM 1681 C CA . VAL A 1 225 ? 1.504 1.809 -1.719 1.00 98.56 225 VAL A CA 1
ATOM 1682 C C . VAL A 1 225 ? 2.541 1.417 -2.758 1.00 98.56 225 VAL A C 1
ATOM 1684 O O . VAL A 1 225 ? 3.532 0.775 -2.431 1.00 98.56 225 VAL A O 1
ATOM 1687 N N . LEU A 1 226 ? 2.358 1.821 -4.011 1.00 98.88 226 LEU A N 1
ATOM 1688 C CA . LEU A 1 226 ? 3.349 1.662 -5.070 1.00 98.88 226 LEU A CA 1
ATOM 1689 C C . LEU A 1 226 ? 3.857 3.031 -5.533 1.00 98.88 226 LEU A C 1
ATOM 1691 O O . LEU A 1 226 ? 3.129 3.779 -6.187 1.00 98.88 226 LEU A O 1
ATOM 1695 N N . PHE A 1 227 ? 5.135 3.318 -5.291 1.00 98.69 227 PHE A N 1
ATOM 1696 C CA . PHE A 1 227 ? 5.834 4.429 -5.937 1.00 98.69 227 PHE A CA 1
ATOM 1697 C C . PHE A 1 227 ? 6.518 3.969 -7.219 1.00 98.69 227 PHE A C 1
ATOM 1699 O O . PHE A 1 227 ? 7.252 2.979 -7.239 1.00 98.69 227 PHE A O 1
ATOM 1706 N N . VAL A 1 228 ? 6.315 4.721 -8.298 1.00 98.25 228 VAL A N 1
ATOM 1707 C CA . VAL A 1 228 ? 6.889 4.422 -9.610 1.00 98.25 228 VAL A CA 1
ATOM 1708 C C . VAL A 1 228 ? 7.778 5.578 -10.056 1.00 98.25 228 VAL A C 1
ATOM 1710 O O . VAL A 1 228 ? 7.286 6.635 -10.454 1.00 98.25 228 VAL A O 1
ATOM 1713 N N . GLY A 1 229 ? 9.091 5.370 -9.977 1.00 96.81 229 GLY A N 1
ATOM 1714 C CA . GLY A 1 229 ? 10.111 6.275 -10.504 1.00 96.81 229 GLY A CA 1
ATOM 1715 C C . GLY A 1 229 ? 10.557 5.904 -11.917 1.00 96.81 229 GLY A C 1
ATOM 1716 O O . GLY A 1 229 ? 9.835 5.240 -12.656 1.00 96.81 229 GLY A O 1
ATOM 1717 N N . GLU A 1 230 ? 11.748 6.361 -12.309 1.00 95.25 230 GLU A N 1
ATOM 1718 C CA . GLU A 1 230 ? 12.273 6.210 -13.678 1.00 95.25 230 GLU A CA 1
ATOM 1719 C C . GLU A 1 230 ? 13.818 6.285 -13.726 1.00 95.25 230 GLU A C 1
ATOM 1721 O O . GLU A 1 230 ? 14.453 6.486 -12.686 1.00 95.25 230 GLU A O 1
ATOM 1726 N N . HIS A 1 231 ? 14.475 6.133 -14.891 1.00 95.44 231 HIS A N 1
ATOM 1727 C CA . HIS A 1 231 ? 15.938 6.308 -15.020 1.00 95.44 231 HIS A CA 1
ATOM 1728 C C . HIS A 1 231 ? 16.469 7.630 -14.439 1.00 95.44 231 HIS A C 1
ATOM 1730 O O . HIS A 1 231 ? 15.763 8.609 -14.203 1.00 95.44 231 HIS A O 1
ATOM 1736 N N . SER A 1 232 ? 17.798 7.713 -14.350 1.00 95.38 232 SER A N 1
ATOM 1737 C CA . SER A 1 232 ? 18.581 8.895 -13.969 1.00 95.38 232 SER A CA 1
ATOM 1738 C C . SER A 1 232 ? 18.238 10.215 -14.683 1.00 95.38 232 SER A C 1
ATOM 1740 O O . SER A 1 232 ? 18.633 11.276 -14.204 1.00 95.38 232 SER A O 1
ATOM 1742 N N . GLY A 1 233 ? 17.514 10.186 -15.808 1.00 93.19 233 GLY A N 1
ATOM 1743 C CA . GLY A 1 233 ? 17.058 11.388 -16.518 1.00 93.19 233 GLY A CA 1
ATOM 1744 C C . GLY A 1 233 ? 15.837 12.055 -15.877 1.00 93.19 233 GLY A C 1
ATOM 1745 O O . GLY A 1 233 ? 15.570 13.219 -16.151 1.00 93.19 233 GLY A O 1
ATOM 1746 N N . PHE A 1 234 ? 15.139 11.345 -14.991 1.00 93.25 234 PHE A N 1
ATOM 1747 C CA . PHE A 1 234 ? 13.940 11.787 -14.277 1.00 93.25 234 PHE A CA 1
ATOM 1748 C C . PHE A 1 234 ? 14.260 12.084 -12.808 1.00 93.25 234 PHE A C 1
ATOM 1750 O O . PHE A 1 234 ? 13.501 11.767 -11.895 1.00 93.25 234 PHE A O 1
ATOM 1757 N N . LYS A 1 235 ? 15.425 12.699 -12.581 1.00 95.00 235 LYS A N 1
ATOM 1758 C CA . LYS A 1 235 ? 16.011 12.893 -11.254 1.00 95.00 235 LYS A CA 1
ATOM 1759 C C . LYS A 1 235 ? 15.039 13.511 -10.239 1.00 95.00 235 LYS A C 1
ATOM 1761 O O . LYS A 1 235 ? 14.912 12.961 -9.155 1.00 95.00 235 LYS A O 1
ATOM 1766 N N . SER A 1 236 ? 14.328 14.582 -10.598 1.00 95.06 236 SER A N 1
ATOM 1767 C CA . SER A 1 236 ? 13.409 15.270 -9.677 1.00 95.06 236 SER A CA 1
ATOM 1768 C C . SER A 1 236 ? 12.250 14.385 -9.205 1.00 95.06 236 SER A C 1
ATOM 1770 O O . SER A 1 236 ? 11.864 14.453 -8.047 1.00 95.06 236 SER A O 1
ATOM 1772 N N . TYR A 1 237 ? 11.724 13.522 -10.076 1.00 94.88 237 TYR A N 1
ATOM 1773 C CA . TYR A 1 237 ? 10.631 12.601 -9.741 1.00 94.88 237 TYR A CA 1
ATOM 1774 C C . TYR A 1 237 ? 11.104 11.521 -8.765 1.00 94.88 237 TYR A C 1
ATOM 1776 O O . TYR A 1 237 ? 10.427 11.214 -7.789 1.00 94.88 237 TYR A O 1
ATOM 1784 N N . ASN A 1 238 ? 12.310 10.995 -8.993 1.00 97.50 238 ASN A N 1
ATOM 1785 C CA . ASN A 1 238 ? 12.937 10.044 -8.079 1.00 97.50 238 ASN A CA 1
ATOM 1786 C C . ASN A 1 238 ? 13.284 10.692 -6.728 1.00 97.50 238 ASN A C 1
ATOM 1788 O O . ASN A 1 238 ? 13.163 10.038 -5.699 1.00 97.50 238 ASN A O 1
ATOM 1792 N N . GLU A 1 239 ? 13.707 11.961 -6.718 1.00 98.12 239 GLU A N 1
ATOM 1793 C CA . GLU A 1 239 ? 13.970 12.716 -5.485 1.00 98.12 239 GLU A CA 1
ATOM 1794 C C . GLU A 1 239 ? 12.688 12.927 -4.669 1.00 98.12 239 GLU A C 1
ATOM 1796 O O . GLU A 1 239 ? 12.714 12.688 -3.468 1.00 98.12 239 GLU A O 1
ATOM 1801 N N . ASN A 1 240 ? 11.557 13.252 -5.307 1.00 97.81 240 ASN A N 1
ATOM 1802 C CA . ASN A 1 240 ? 10.264 13.366 -4.621 1.00 97.81 240 ASN A CA 1
ATOM 1803 C C . ASN A 1 240 ? 9.832 12.049 -3.954 1.00 97.81 240 ASN A C 1
ATOM 1805 O O . ASN A 1 240 ? 9.349 12.068 -2.825 1.00 97.81 240 ASN A O 1
ATOM 1809 N N . ILE A 1 241 ? 10.037 10.911 -4.631 1.00 98.50 241 ILE A N 1
ATOM 1810 C CA . ILE A 1 241 ? 9.772 9.582 -4.057 1.00 98.50 241 ILE A CA 1
ATOM 1811 C C . ILE A 1 241 ? 10.715 9.310 -2.881 1.00 98.50 241 ILE A C 1
ATOM 1813 O O . ILE A 1 241 ? 10.261 8.902 -1.820 1.00 98.50 241 ILE A O 1
ATOM 1817 N N . ASN A 1 242 ? 12.018 9.550 -3.044 1.00 98.69 242 ASN A N 1
ATOM 1818 C CA . ASN A 1 242 ? 12.998 9.296 -1.987 1.00 98.69 242 ASN A CA 1
ATOM 1819 C C . ASN A 1 242 ? 12.731 10.130 -0.727 1.00 98.69 242 ASN A C 1
ATOM 1821 O O . ASN A 1 242 ? 12.876 9.602 0.369 1.00 98.69 242 ASN A O 1
ATOM 1825 N N . SER A 1 243 ? 12.315 11.391 -0.874 1.00 98.38 243 SER A N 1
ATOM 1826 C CA . SER A 1 243 ? 11.910 12.224 0.263 1.00 98.38 243 SER A CA 1
ATOM 1827 C C . SER A 1 243 ? 10.683 11.659 0.978 1.00 98.38 243 SER A C 1
ATOM 1829 O O . SER A 1 243 ? 10.699 11.558 2.198 1.00 98.38 243 SER A O 1
ATOM 1831 N N . ALA A 1 244 ? 9.659 11.210 0.243 1.00 98.00 244 ALA A N 1
ATOM 1832 C CA . ALA A 1 244 ? 8.491 10.573 0.854 1.00 98.00 244 ALA A CA 1
ATOM 1833 C C . ALA A 1 244 ? 8.856 9.275 1.595 1.00 98.00 244 ALA A C 1
ATOM 1835 O O . ALA A 1 24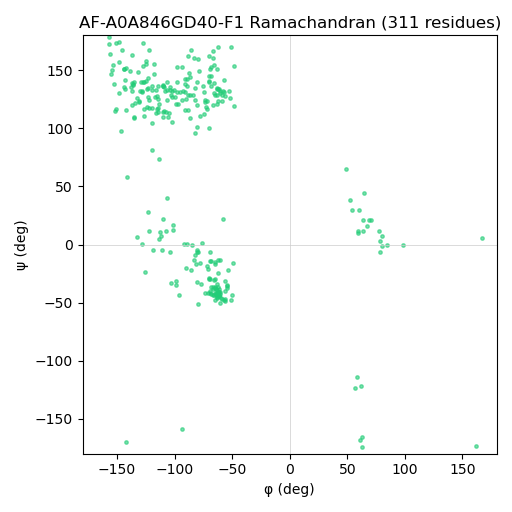4 ? 8.374 9.046 2.700 1.00 98.00 244 ALA A O 1
ATOM 1836 N N . LEU A 1 245 ? 9.724 8.441 1.012 1.00 98.19 245 LEU A N 1
ATOM 1837 C CA . LEU A 1 245 ? 10.210 7.215 1.654 1.00 98.19 245 LEU A CA 1
ATOM 1838 C C . LEU A 1 245 ? 10.940 7.521 2.969 1.00 98.19 245 LEU A C 1
ATOM 1840 O O . LEU A 1 245 ? 10.656 6.876 3.973 1.00 98.19 245 LEU A O 1
ATOM 1844 N N . GLU A 1 246 ? 11.827 8.520 2.976 1.00 96.94 246 GLU A N 1
ATOM 1845 C CA . GLU A 1 246 ? 12.558 8.949 4.175 1.00 96.94 246 GLU A CA 1
ATOM 1846 C C . GLU A 1 246 ? 11.616 9.489 5.261 1.00 96.94 246 GLU A C 1
ATOM 1848 O O . GLU A 1 246 ? 11.731 9.088 6.417 1.00 96.94 246 GLU A O 1
ATOM 1853 N N . GLU A 1 247 ? 10.658 10.347 4.897 1.00 95.81 247 GLU A N 1
ATOM 1854 C CA . GLU A 1 247 ? 9.690 10.922 5.842 1.00 95.81 247 GLU A CA 1
ATOM 1855 C C . GLU A 1 247 ? 8.742 9.872 6.436 1.00 95.81 247 GLU A C 1
ATOM 1857 O O . GLU A 1 247 ? 8.337 10.003 7.587 1.00 95.81 247 GLU A O 1
ATOM 1862 N N . MET A 1 248 ? 8.436 8.806 5.693 1.00 94.31 248 MET A N 1
ATOM 1863 C CA . MET A 1 248 ? 7.664 7.664 6.194 1.00 94.31 248 MET A CA 1
ATOM 1864 C C . MET A 1 248 ? 8.526 6.623 6.927 1.00 94.31 248 MET A C 1
ATOM 1866 O O . MET A 1 248 ? 8.006 5.610 7.376 1.00 94.31 248 MET A O 1
ATOM 1870 N N . GLY A 1 249 ? 9.843 6.824 7.043 1.00 93.94 249 GLY A N 1
ATOM 1871 C CA . GLY A 1 249 ? 10.738 5.894 7.739 1.00 93.94 249 GLY A CA 1
ATOM 1872 C C . GLY A 1 249 ? 11.105 4.629 6.952 1.00 93.94 249 GLY A C 1
ATOM 1873 O O . GLY A 1 249 ? 11.704 3.713 7.517 1.00 93.94 249 GLY A O 1
ATOM 1874 N N . SER A 1 250 ? 10.801 4.565 5.652 1.00 96.44 250 SER A N 1
ATOM 1875 C CA . SER A 1 250 ? 11.274 3.484 4.781 1.00 96.44 250 SER A CA 1
ATOM 1876 C C . SER A 1 250 ? 12.778 3.608 4.542 1.00 96.44 250 SER A C 1
ATOM 1878 O O . SER A 1 250 ? 13.328 4.691 4.338 1.00 96.44 250 SER A O 1
ATOM 1880 N N . THR A 1 251 ? 13.468 2.468 4.521 1.00 97.06 251 THR A N 1
ATOM 1881 C CA . THR A 1 251 ? 14.897 2.417 4.195 1.00 97.06 251 THR A CA 1
ATOM 1882 C C . THR A 1 251 ? 15.156 2.406 2.690 1.00 97.06 251 THR A C 1
ATOM 1884 O O . THR A 1 251 ? 16.302 2.594 2.261 1.00 97.06 251 THR A O 1
ATOM 1887 N N . MET A 1 252 ? 14.130 2.164 1.871 1.00 98.50 252 MET A N 1
ATOM 1888 C CA . MET A 1 252 ? 14.263 2.079 0.421 1.00 98.50 252 MET A CA 1
ATOM 1889 C C . MET A 1 252 ? 14.586 3.422 -0.229 1.00 98.50 252 MET A C 1
ATOM 1891 O O . MET A 1 252 ? 14.203 4.489 0.239 1.00 98.50 252 MET A O 1
ATOM 1895 N N . ARG A 1 253 ? 15.282 3.363 -1.368 1.00 98.44 253 ARG A N 1
ATOM 1896 C CA . ARG A 1 253 ? 15.547 4.540 -2.208 1.00 98.44 253 ARG A CA 1
ATOM 1897 C C . ARG A 1 253 ? 15.806 4.176 -3.660 1.00 98.44 253 ARG A C 1
ATOM 1899 O O . ARG A 1 253 ? 16.448 3.169 -3.961 1.00 98.44 253 ARG A O 1
ATOM 1906 N N . ILE A 1 254 ? 15.387 5.046 -4.566 1.00 98.75 254 ILE A N 1
ATOM 1907 C CA . ILE A 1 254 ? 15.708 4.986 -5.988 1.00 98.75 254 ILE A CA 1
ATOM 1908 C C . ILE A 1 254 ? 17.086 5.601 -6.224 1.00 98.75 254 ILE A C 1
ATOM 1910 O O . ILE A 1 254 ? 17.333 6.772 -5.925 1.00 98.75 254 ILE A O 1
ATOM 1914 N N . ILE A 1 255 ? 17.971 4.819 -6.838 1.00 98.31 255 ILE A N 1
ATOM 1915 C CA . ILE A 1 255 ? 19.295 5.235 -7.289 1.00 98.31 255 ILE A CA 1
ATOM 1916 C C . ILE A 1 255 ? 19.314 5.286 -8.812 1.00 98.31 255 ILE A C 1
ATOM 1918 O O . ILE A 1 255 ? 19.204 4.260 -9.490 1.00 98.31 255 ILE A O 1
ATOM 1922 N N . GLY A 1 256 ? 19.497 6.500 -9.336 1.00 97.12 256 GLY A N 1
ATOM 1923 C CA . GLY A 1 256 ? 19.512 6.791 -10.766 1.00 97.12 256 GLY A CA 1
ATOM 1924 C C . GLY A 1 256 ? 20.404 5.837 -11.565 1.00 97.12 256 GLY A C 1
ATOM 1925 O O . GLY A 1 256 ? 21.619 5.814 -11.376 1.00 97.12 256 GLY A O 1
ATOM 1926 N N . ALA A 1 257 ? 19.813 5.098 -12.502 1.00 97.19 257 ALA A N 1
ATOM 1927 C CA . ALA A 1 257 ? 20.526 4.230 -13.443 1.00 97.19 257 ALA A CA 1
ATOM 1928 C C . ALA A 1 257 ? 19.857 4.267 -14.833 1.00 97.19 257 ALA A C 1
ATOM 1930 O O . ALA A 1 257 ? 19.042 5.145 -15.094 1.00 97.19 257 ALA A O 1
ATOM 1931 N N . ASN A 1 258 ? 20.251 3.383 -15.755 1.00 96.31 258 ASN A N 1
ATOM 1932 C CA . ASN A 1 258 ? 19.622 3.222 -17.079 1.00 96.31 258 ASN A CA 1
ATOM 1933 C C . ASN A 1 258 ? 19.580 1.729 -17.446 1.00 96.31 258 ASN A C 1
ATOM 1935 O O . ASN A 1 258 ? 20.187 1.273 -18.416 1.00 96.31 258 ASN A O 1
ATOM 1939 N N . LEU A 1 259 ? 18.930 0.953 -16.583 1.00 96.94 259 LEU A N 1
ATOM 1940 C CA . LEU A 1 259 ? 18.865 -0.502 -16.624 1.00 96.94 259 LEU A CA 1
ATOM 1941 C C . LEU A 1 259 ? 17.776 -0.959 -17.601 1.00 96.94 259 LEU A C 1
ATOM 1943 O O . LEU A 1 259 ? 16.665 -0.443 -17.616 1.00 96.94 259 LEU A O 1
ATOM 1947 N N . ARG A 1 260 ? 18.073 -1.941 -18.453 1.00 97.31 260 ARG A N 1
ATOM 1948 C CA . ARG A 1 260 ? 17.138 -2.460 -19.469 1.00 97.31 260 ARG A CA 1
ATOM 1949 C C . ARG A 1 260 ? 17.168 -3.973 -19.472 1.00 97.31 260 ARG A C 1
ATOM 1951 O O . ARG A 1 260 ? 18.247 -4.546 -19.374 1.00 97.31 260 ARG A O 1
ATOM 1958 N N . GLY A 1 261 ? 16.020 -4.624 -19.605 1.00 97.31 261 GLY A N 1
ATOM 1959 C CA . GLY A 1 261 ? 16.008 -6.074 -19.726 1.00 97.31 261 GLY A CA 1
ATOM 1960 C C . GLY A 1 261 ? 14.667 -6.720 -19.434 1.00 97.31 261 GLY A C 1
ATOM 1961 O O . GLY A 1 261 ? 13.643 -6.065 -19.252 1.00 97.31 261 GLY A O 1
ATOM 1962 N N . THR A 1 262 ? 14.709 -8.045 -19.405 1.00 98.38 262 THR A N 1
ATOM 1963 C CA . THR A 1 262 ? 13.592 -8.892 -19.007 1.00 98.38 262 THR A CA 1
ATOM 1964 C C . THR A 1 262 ? 14.086 -9.823 -17.914 1.00 98.38 262 THR A C 1
ATOM 1966 O O . THR A 1 262 ? 14.888 -10.714 -18.193 1.00 98.38 262 THR A O 1
ATOM 1969 N N . ALA A 1 263 ? 13.601 -9.619 -16.694 1.00 98.50 263 ALA A N 1
ATOM 1970 C CA . ALA A 1 263 ? 13.833 -10.519 -15.578 1.00 98.50 263 ALA A CA 1
ATOM 1971 C C . ALA A 1 263 ? 13.108 -11.850 -15.816 1.00 98.50 263 ALA A C 1
ATOM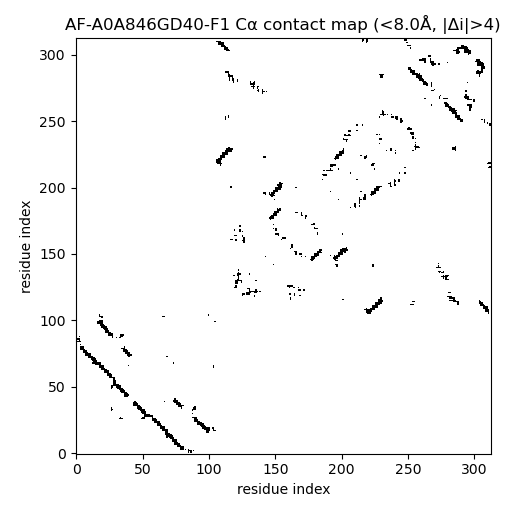 1973 O O . ALA A 1 263 ? 11.963 -11.867 -16.281 1.00 98.50 263 ALA A O 1
ATOM 1974 N N . ARG A 1 264 ? 13.784 -12.964 -15.525 1.00 98.44 264 ARG A N 1
ATOM 1975 C CA . ARG A 1 264 ? 13.279 -14.343 -15.605 1.00 98.44 264 ARG A CA 1
ATOM 1976 C C . ARG A 1 264 ? 13.945 -15.220 -14.544 1.00 98.44 264 ARG A C 1
ATOM 1978 O O . ARG A 1 264 ? 15.074 -14.957 -14.134 1.00 98.44 264 ARG A O 1
ATOM 1985 N N . GLY A 1 265 ? 13.295 -16.325 -14.177 1.00 97.62 265 GLY A N 1
ATOM 1986 C CA . GLY A 1 265 ? 13.886 -17.332 -13.288 1.00 97.62 265 GLY A CA 1
ATOM 1987 C C . GLY A 1 265 ? 14.325 -16.727 -11.954 1.00 97.62 265 GLY A C 1
ATOM 1988 O O . GLY A 1 265 ? 13.525 -16.080 -11.293 1.00 97.62 265 GLY A O 1
ATOM 1989 N N . SER A 1 266 ? 15.602 -16.882 -11.590 1.00 97.56 266 SER A N 1
ATOM 1990 C CA . SER A 1 266 ? 16.162 -16.368 -10.327 1.00 97.56 266 SER A CA 1
ATOM 1991 C C . SER A 1 266 ? 16.121 -14.844 -10.173 1.00 97.56 266 SER A C 1
ATOM 1993 O O . SER A 1 266 ? 16.349 -14.345 -9.078 1.00 97.56 266 SER A O 1
ATOM 1995 N N . GLN A 1 267 ? 15.846 -14.105 -11.250 1.00 98.62 267 GLN A N 1
ATOM 1996 C CA . GLN A 1 267 ? 15.713 -12.646 -11.221 1.00 98.62 267 GLN A CA 1
ATOM 1997 C C . GLN A 1 267 ? 14.338 -12.198 -10.704 1.00 98.62 267 GLN A C 1
ATOM 1999 O O . GLN A 1 267 ? 14.111 -11.004 -10.541 1.00 98.62 267 GLN A O 1
ATOM 2004 N N . ILE A 1 268 ? 13.411 -13.128 -10.480 1.00 98.75 268 ILE A N 1
ATOM 2005 C CA . ILE A 1 268 ? 12.086 -12.873 -9.918 1.00 98.75 268 ILE A CA 1
ATOM 2006 C C . ILE A 1 268 ? 12.045 -13.598 -8.575 1.00 98.75 268 ILE A C 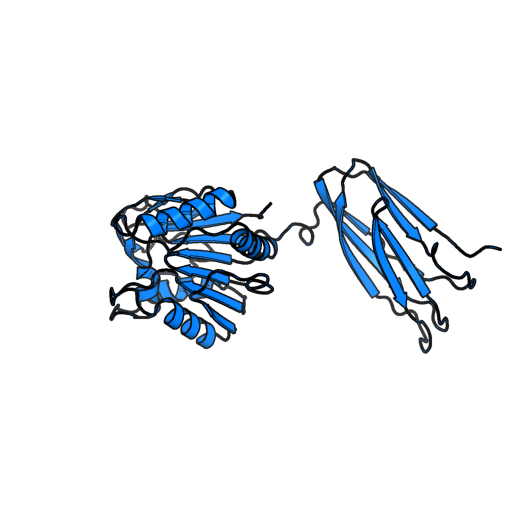1
ATOM 2008 O O . ILE A 1 268 ? 12.195 -14.819 -8.520 1.00 98.75 268 ILE A O 1
ATOM 2012 N N . ALA A 1 269 ? 11.906 -12.842 -7.489 1.00 97.88 269 A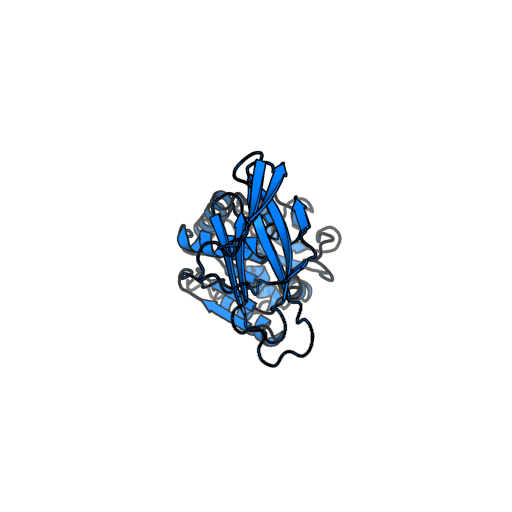LA A N 1
ATOM 2013 C CA . ALA A 1 269 ? 11.885 -13.409 -6.149 1.00 97.88 269 ALA A CA 1
ATOM 2014 C C . ALA A 1 269 ? 10.645 -14.289 -5.947 1.00 97.88 269 ALA A C 1
ATOM 2016 O O . ALA A 1 269 ? 9.615 -14.083 -6.585 1.00 97.88 269 ALA A O 1
ATOM 2017 N N . ASN A 1 270 ? 10.725 -15.256 -5.033 1.00 97.12 270 ASN A N 1
ATOM 2018 C CA . ASN A 1 270 ? 9.551 -15.997 -4.582 1.00 97.12 270 ASN A CA 1
ATOM 2019 C C . ASN A 1 270 ? 8.825 -15.175 -3.506 1.00 97.12 270 ASN A C 1
ATOM 2021 O O . ASN A 1 270 ? 9.220 -15.210 -2.342 1.00 97.12 270 ASN A O 1
ATOM 2025 N N . HIS A 1 271 ? 7.808 -14.415 -3.907 1.00 97.00 271 HIS A N 1
ATOM 2026 C CA . HIS A 1 271 ? 7.048 -13.511 -3.046 1.00 97.00 271 HIS A CA 1
ATOM 2027 C C . HIS A 1 271 ? 5.569 -13.507 -3.475 1.00 97.00 271 HIS A C 1
ATOM 2029 O O . HIS A 1 271 ? 5.305 -13.678 -4.667 1.00 97.00 271 HIS A O 1
ATOM 2035 N N . PRO A 1 272 ? 4.592 -13.267 -2.577 1.00 96.69 272 PRO A N 1
ATOM 2036 C CA . PRO A 1 272 ? 3.183 -13.140 -2.966 1.00 96.69 272 PRO A CA 1
ATOM 2037 C C . PRO A 1 272 ? 2.948 -12.165 -4.134 1.00 96.69 272 PRO A C 1
ATOM 2039 O O . PRO A 1 272 ? 2.278 -12.504 -5.104 1.00 96.69 272 PRO A O 1
ATOM 2042 N N . PHE A 1 273 ? 3.603 -10.999 -4.117 1.00 98.25 273 PHE A N 1
ATOM 2043 C CA . PHE A 1 273 ? 3.518 -10.009 -5.205 1.00 98.25 273 PHE A CA 1
ATOM 2044 C C . PHE A 1 273 ? 4.102 -10.463 -6.552 1.00 98.25 273 PHE A C 1
ATOM 2046 O O . PHE A 1 273 ? 3.781 -9.896 -7.595 1.00 98.25 273 PHE A O 1
ATOM 2053 N N . THR A 1 274 ? 4.920 -11.510 -6.573 1.00 98.56 274 THR A N 1
ATOM 2054 C CA . THR A 1 274 ? 5.512 -12.076 -7.793 1.00 98.56 274 THR A CA 1
ATOM 2055 C C . THR A 1 274 ? 4.992 -13.479 -8.106 1.00 98.56 274 THR A C 1
ATOM 2057 O O . THR A 1 274 ? 5.512 -14.130 -9.015 1.00 98.56 274 THR A O 1
ATOM 2060 N N . ALA A 1 275 ? 3.941 -13.936 -7.414 1.00 97.44 275 ALA A N 1
ATOM 2061 C CA . ALA A 1 275 ? 3.274 -15.195 -7.715 1.00 97.44 275 ALA A CA 1
ATOM 2062 C C . ALA A 1 275 ? 2.864 -15.250 -9.199 1.00 97.44 275 ALA A C 1
ATOM 2064 O O . ALA A 1 275 ? 2.338 -14.285 -9.753 1.00 97.44 275 ALA A O 1
ATOM 2065 N N . ASP A 1 276 ? 3.176 -16.363 -9.863 1.00 98.19 276 ASP A N 1
ATOM 2066 C CA . ASP A 1 276 ? 2.908 -16.603 -11.290 1.00 98.19 276 ASP A CA 1
ATOM 2067 C C . ASP A 1 276 ? 3.552 -15.610 -12.286 1.00 98.19 276 ASP A C 1
ATOM 2069 O O . ASP A 1 276 ? 3.320 -15.676 -13.500 1.00 98.19 276 ASP A O 1
ATOM 2073 N N . VAL A 1 277 ? 4.450 -14.733 -11.826 1.00 98.62 277 VAL A N 1
ATOM 2074 C CA . VAL A 1 277 ? 5.241 -13.858 -12.698 1.00 98.62 277 VAL A CA 1
ATOM 2075 C C . VAL A 1 277 ? 6.419 -14.653 -13.268 1.00 98.62 277 VAL A C 1
ATOM 2077 O O . VAL A 1 277 ? 7.440 -14.857 -12.623 1.00 98.62 277 VAL A O 1
ATOM 2080 N N . SER A 1 278 ? 6.300 -15.105 -14.519 1.00 97.75 278 SER A N 1
ATOM 2081 C CA . SER A 1 278 ? 7.360 -15.875 -15.206 1.00 97.75 278 SER A CA 1
ATOM 2082 C C . SER A 1 278 ? 8.361 -15.017 -15.993 1.00 97.75 278 SER A C 1
ATOM 2084 O O . SER A 1 278 ? 9.476 -15.458 -16.292 1.00 97.75 278 SER A O 1
ATOM 2086 N N . SER A 1 279 ? 7.981 -13.784 -16.335 1.00 98.38 279 SER A N 1
ATOM 2087 C CA . SER A 1 279 ? 8.846 -12.801 -16.990 1.00 98.38 279 SER A CA 1
ATOM 2088 C C . SER A 1 279 ? 8.404 -11.382 -16.657 1.00 98.38 279 SER A C 1
ATOM 2090 O O . SER A 1 279 ? 7.211 -11.100 -16.736 1.00 98.38 279 SER A O 1
ATOM 2092 N N . PHE A 1 280 ? 9.344 -10.482 -16.393 1.00 98.69 280 PHE A N 1
ATOM 2093 C CA . PHE A 1 280 ? 9.043 -9.086 -16.078 1.00 98.69 280 PHE A CA 1
ATOM 2094 C C . PHE A 1 280 ? 9.963 -8.153 -16.867 1.00 98.69 280 PHE A C 1
ATOM 2096 O O . PHE A 1 280 ? 11.184 -8.271 -16.789 1.00 98.69 280 PHE A O 1
ATOM 2103 N N . GLN A 1 281 ? 9.396 -7.256 -17.668 1.00 98.50 281 GLN A N 1
ATOM 2104 C CA . GLN A 1 281 ? 10.142 -6.368 -18.554 1.00 98.50 281 GLN A CA 1
ATOM 2105 C C . GLN A 1 281 ? 10.147 -4.927 -18.041 1.00 98.50 281 GLN A C 1
ATOM 2107 O O . GLN A 1 281 ? 9.138 -4.416 -17.558 1.00 98.50 281 GLN A O 1
ATOM 2112 N N . TYR A 1 282 ? 11.305 -4.292 -18.174 1.00 97.19 282 TYR A N 1
ATOM 2113 C CA . TYR A 1 282 ? 11.587 -2.912 -17.790 1.00 97.19 282 TYR A CA 1
ATOM 2114 C C . TYR A 1 282 ? 12.528 -2.304 -18.844 1.00 97.19 282 TYR A C 1
ATOM 2116 O O . TYR A 1 282 ? 13.289 -3.009 -19.524 1.00 97.19 282 TYR A O 1
ATOM 2124 N N . ALA A 1 283 ? 12.466 -0.995 -19.039 1.00 94.62 283 ALA A N 1
ATOM 2125 C CA . ALA A 1 283 ? 13.249 -0.281 -20.028 1.00 94.62 283 ALA A CA 1
ATOM 2126 C C . ALA A 1 283 ? 13.706 1.067 -19.482 1.00 94.62 283 ALA A C 1
ATOM 2128 O O . ALA A 1 283 ? 12.910 1.964 -19.322 1.00 94.62 283 ALA A O 1
ATOM 2129 N N . ALA A 1 284 ? 15.020 1.233 -19.333 1.00 92.75 284 ALA A N 1
ATOM 2130 C CA . ALA A 1 284 ? 15.602 2.454 -18.788 1.00 92.75 284 ALA A CA 1
ATOM 2131 C C . ALA A 1 284 ? 15.190 2.678 -17.326 1.00 92.75 284 ALA A C 1
ATOM 2133 O O . ALA A 1 284 ? 14.896 3.784 -16.932 1.00 92.75 284 ALA A O 1
ATOM 2134 N N . GLY A 1 285 ? 15.227 1.643 -16.495 1.00 94.88 285 GLY A N 1
ATOM 2135 C CA . GLY A 1 285 ? 14.970 1.787 -15.069 1.00 94.88 285 GLY A CA 1
ATOM 2136 C C . GLY A 1 285 ? 16.159 2.324 -14.276 1.00 94.88 285 GLY A C 1
ATOM 2137 O O . GLY A 1 285 ? 17.327 2.197 -14.662 1.00 94.88 285 GLY A O 1
ATOM 2138 N N . SER A 1 286 ? 15.851 2.860 -13.108 1.00 98.44 286 SER A N 1
ATOM 2139 C CA . SER A 1 286 ? 16.771 3.025 -11.988 1.00 98.44 286 SER A CA 1
ATOM 2140 C C . SER A 1 286 ? 16.835 1.763 -11.122 1.00 98.44 286 SER A C 1
ATOM 2142 O O . SER A 1 286 ? 16.023 0.848 -11.263 1.00 98.44 286 SER A O 1
ATOM 2144 N N . LYS A 1 287 ? 17.830 1.701 -10.234 1.00 98.06 287 LYS A N 1
ATOM 2145 C CA . LYS A 1 287 ? 17.933 0.653 -9.211 1.00 98.06 287 LYS A CA 1
ATOM 2146 C C . LYS A 1 287 ? 17.157 1.087 -7.966 1.00 98.06 287 LYS A C 1
ATOM 2148 O O . LYS A 1 287 ? 17.175 2.270 -7.638 1.00 98.06 287 LYS A O 1
ATOM 2153 N N . VAL A 1 288 ? 16.569 0.146 -7.240 1.00 98.75 288 VAL A N 1
ATOM 2154 C CA . VAL A 1 288 ? 16.064 0.357 -5.877 1.00 98.75 288 VAL A CA 1
ATOM 2155 C C . VAL A 1 288 ? 17.059 -0.252 -4.886 1.00 98.75 288 VAL A C 1
ATOM 2157 O O . VAL A 1 288 ? 17.494 -1.390 -5.054 1.00 98.75 288 VAL A O 1
ATOM 2160 N N . GLU A 1 289 ? 17.500 0.524 -3.900 1.00 98.25 289 GLU A N 1
ATOM 2161 C CA . GLU A 1 289 ? 18.334 0.038 -2.794 1.00 98.25 289 GLU A CA 1
ATOM 2162 C C . GLU A 1 289 ? 17.494 -0.259 -1.557 1.00 98.25 289 GLU A C 1
ATOM 2164 O O . GLU A 1 289 ? 16.477 0.394 -1.342 1.00 98.25 289 GLU A O 1
ATOM 2169 N N . ASN A 1 290 ? 17.992 -1.187 -0.731 1.00 97.88 290 ASN A N 1
ATOM 2170 C CA . ASN A 1 290 ? 17.349 -1.692 0.486 1.00 97.88 290 ASN A CA 1
ATOM 2171 C C . ASN A 1 290 ? 15.997 -2.376 0.207 1.00 97.88 290 ASN A C 1
ATOM 2173 O O . ASN A 1 290 ? 15.702 -2.730 -0.937 1.00 97.88 290 ASN A O 1
ATOM 2177 N N . GLY A 1 291 ? 15.233 -2.652 1.267 1.00 96.81 291 GLY A N 1
ATOM 2178 C CA . GLY A 1 291 ? 14.024 -3.469 1.197 1.00 96.81 291 GLY A CA 1
ATOM 2179 C C . GLY A 1 291 ? 14.278 -4.917 0.756 1.00 96.81 291 GLY A C 1
ATOM 2180 O O . GLY A 1 291 ? 15.411 -5.378 0.576 1.00 96.81 291 GLY A O 1
ATOM 2181 N N . THR A 1 292 ? 13.186 -5.650 0.570 1.00 98.12 292 THR A N 1
ATOM 2182 C CA . THR A 1 292 ? 13.179 -6.989 -0.021 1.00 98.12 292 THR A CA 1
ATOM 2183 C C . THR A 1 292 ? 12.996 -6.862 -1.527 1.00 98.12 292 THR A C 1
ATOM 2185 O O . THR A 1 292 ? 11.963 -6.404 -2.008 1.00 98.12 292 THR A O 1
ATOM 2188 N N . ALA A 1 293 ? 13.996 -7.270 -2.305 1.00 98.56 293 ALA A N 1
ATOM 2189 C CA . ALA A 1 293 ? 13.911 -7.224 -3.760 1.00 98.56 293 ALA A CA 1
ATOM 2190 C C . ALA A 1 293 ? 12.844 -8.198 -4.291 1.00 98.56 293 ALA A C 1
ATOM 2192 O O . ALA A 1 293 ? 12.856 -9.384 -3.966 1.00 98.56 293 ALA A O 1
ATOM 2193 N N . LEU A 1 294 ? 11.961 -7.700 -5.158 1.00 98.75 294 LEU A N 1
ATOM 2194 C CA . LEU A 1 294 ? 10.949 -8.489 -5.864 1.00 98.75 294 LEU A CA 1
ATOM 2195 C C . LEU A 1 294 ? 11.422 -8.877 -7.265 1.00 98.75 294 LEU A C 1
ATOM 2197 O O . LEU A 1 294 ? 11.270 -10.022 -7.689 1.00 98.75 294 LEU A O 1
ATOM 2201 N N . ILE A 1 295 ? 12.019 -7.920 -7.976 1.00 98.81 295 ILE A N 1
ATOM 2202 C CA . ILE A 1 295 ? 12.517 -8.091 -9.340 1.00 98.81 295 ILE A CA 1
ATOM 2203 C C . ILE A 1 295 ? 13.949 -7.568 -9.401 1.00 98.81 295 ILE A C 1
ATOM 2205 O O . ILE A 1 295 ? 14.199 -6.394 -9.126 1.00 98.81 295 ILE A O 1
ATOM 2209 N N . TYR A 1 296 ? 14.881 -8.419 -9.810 1.00 98.56 296 TYR A N 1
ATOM 2210 C CA . TYR A 1 296 ? 16.267 -8.060 -10.083 1.00 98.56 296 TYR A CA 1
ATOM 2211 C C . TYR A 1 296 ? 16.477 -7.720 -11.556 1.00 98.56 296 TYR A C 1
ATOM 2213 O O . TYR A 1 296 ? 15.821 -8.241 -12.460 1.00 98.56 296 TYR A O 1
ATOM 2221 N N . HIS A 1 297 ? 17.474 -6.881 -11.802 1.00 98.19 297 HIS A N 1
ATOM 2222 C CA . HIS A 1 297 ? 18.051 -6.675 -13.113 1.00 98.19 297 HIS A CA 1
ATOM 2223 C C . HIS A 1 297 ? 18.692 -7.973 -13.639 1.00 98.19 297 HIS A C 1
ATOM 2225 O O . HIS A 1 297 ? 18.907 -8.945 -12.911 1.00 98.19 297 HIS A O 1
ATOM 2231 N N . THR A 1 298 ? 19.073 -7.982 -14.918 1.00 96.38 298 THR A N 1
ATOM 2232 C CA . THR A 1 298 ? 19.698 -9.140 -15.569 1.00 96.38 298 THR A CA 1
ATOM 2233 C C . THR A 1 298 ? 21.028 -9.576 -14.942 1.00 96.38 298 THR A C 1
ATOM 2235 O O . THR A 1 298 ? 21.489 -10.683 -15.212 1.00 96.38 298 THR A O 1
ATOM 2238 N N . ASP A 1 299 ? 21.624 -8.742 -14.087 1.00 95.38 299 ASP A N 1
ATOM 2239 C CA . ASP A 1 299 ? 22.825 -9.048 -13.303 1.00 95.38 299 ASP A CA 1
ATOM 2240 C C . ASP A 1 299 ? 22.555 -9.884 -12.030 1.00 95.38 299 ASP A C 1
ATOM 2242 O O . ASP A 1 299 ? 23.509 -10.329 -11.401 1.00 95.38 299 ASP A O 1
ATOM 2246 N N . ASN A 1 300 ? 21.287 -10.144 -11.671 1.00 94.00 300 ASN A N 1
ATOM 2247 C CA . ASN A 1 300 ? 20.847 -10.784 -10.415 1.00 94.00 300 ASN A CA 1
ATOM 2248 C C . ASN A 1 300 ? 21.268 -10.050 -9.124 1.00 94.00 300 ASN A C 1
ATOM 2250 O O . ASN A 1 300 ? 21.151 -10.611 -8.038 1.00 94.00 300 ASN A O 1
ATOM 2254 N N . THR A 1 301 ? 21.761 -8.814 -9.209 1.00 94.75 301 THR A N 1
ATOM 2255 C CA . THR A 1 301 ? 22.279 -8.076 -8.045 1.00 94.75 301 THR A CA 1
ATOM 2256 C C . THR A 1 301 ? 21.640 -6.714 -7.855 1.00 94.75 301 THR A C 1
ATOM 2258 O O . THR A 1 301 ? 21.646 -6.205 -6.741 1.00 94.75 301 THR A O 1
ATOM 2261 N N . SER A 1 302 ? 21.099 -6.115 -8.914 1.00 97.50 302 SER A N 1
ATOM 2262 C CA . SER A 1 302 ? 20.517 -4.773 -8.869 1.00 97.50 302 SER A CA 1
ATOM 2263 C C . SER A 1 302 ? 18.988 -4.861 -8.832 1.00 97.50 302 SER A C 1
ATOM 2265 O O . SER A 1 302 ? 18.400 -5.167 -9.868 1.00 97.50 302 SER A O 1
ATOM 2267 N N . PRO A 1 303 ? 18.309 -4.611 -7.698 1.00 98.38 303 PRO A N 1
ATOM 2268 C CA . PRO A 1 303 ? 16.849 -4.608 -7.662 1.00 98.38 303 PRO A CA 1
ATOM 2269 C C . PRO A 1 303 ? 16.279 -3.498 -8.552 1.00 98.38 303 PRO A C 1
ATOM 2271 O O . PRO A 1 303 ? 16.761 -2.367 -8.532 1.00 98.38 303 PRO A O 1
ATOM 2274 N N . ILE A 1 304 ? 15.259 -3.828 -9.339 1.00 98.44 304 ILE A N 1
ATOM 2275 C CA . ILE A 1 304 ? 14.440 -2.878 -10.110 1.00 98.44 304 ILE A CA 1
ATOM 2276 C C . ILE A 1 304 ? 13.138 -2.581 -9.366 1.00 98.44 304 ILE A C 1
ATOM 2278 O O . ILE A 1 304 ? 12.640 -1.461 -9.422 1.00 98.44 304 ILE A O 1
ATOM 2282 N N . VAL A 1 305 ? 12.606 -3.587 -8.669 1.00 98.81 305 VAL A N 1
ATOM 2283 C CA . VAL A 1 305 ? 11.421 -3.473 -7.818 1.00 98.81 305 VAL A CA 1
ATOM 2284 C C . VAL A 1 305 ? 11.749 -4.078 -6.460 1.00 98.81 305 VAL A C 1
ATOM 2286 O O . VAL A 1 305 ? 12.277 -5.193 -6.408 1.00 98.81 305 VAL A O 1
ATOM 2289 N N . ALA A 1 306 ? 11.432 -3.369 -5.383 1.00 98.88 306 ALA A N 1
ATOM 2290 C CA . ALA A 1 306 ? 11.579 -3.849 -4.011 1.00 98.88 306 ALA A CA 1
ATOM 2291 C C . ALA A 1 306 ? 10.351 -3.481 -3.170 1.00 98.88 306 ALA A C 1
ATOM 2293 O O . ALA A 1 306 ? 9.556 -2.632 -3.575 1.00 98.88 306 ALA A O 1
ATOM 2294 N N . VAL A 1 307 ? 10.200 -4.153 -2.032 1.00 98.62 307 VAL A N 1
ATOM 2295 C CA . VAL A 1 307 ? 9.125 -3.941 -1.061 1.00 98.62 307 VAL A CA 1
ATOM 2296 C C . VAL A 1 307 ? 9.677 -3.828 0.357 1.00 98.62 307 VAL A C 1
ATOM 2298 O O . VAL A 1 307 ? 10.671 -4.473 0.698 1.00 98.62 307 VAL A O 1
ATOM 2301 N N . GLU A 1 308 ? 9.009 -3.046 1.191 1.00 97.19 308 GLU A N 1
ATOM 2302 C CA . GLU A 1 308 ? 9.227 -2.968 2.632 1.00 97.19 308 GLU A CA 1
ATOM 2303 C C . GLU A 1 308 ? 7.872 -2.952 3.345 1.00 97.19 308 GLU A C 1
ATOM 2305 O O . GLU A 1 308 ? 6.939 -2.285 2.896 1.00 97.19 308 GLU A O 1
ATOM 2310 N N . GLU A 1 309 ? 7.765 -3.703 4.440 1.00 93.50 309 GLU A N 1
ATOM 2311 C CA . GLU A 1 309 ? 6.611 -3.639 5.338 1.00 93.50 309 GLU A CA 1
ATOM 2312 C C . GLU A 1 309 ? 6.834 -2.527 6.358 1.00 93.50 309 GLU A C 1
ATOM 2314 O O . GLU A 1 309 ? 7.864 -2.496 7.038 1.00 93.50 309 GLU A O 1
ATOM 2319 N N . ILE A 1 310 ? 5.855 -1.641 6.487 1.00 86.94 310 ILE A N 1
ATOM 2320 C CA . ILE A 1 310 ? 5.930 -0.452 7.332 1.00 86.94 310 ILE A CA 1
ATOM 2321 C C . ILE A 1 310 ? 4.601 -0.286 8.068 1.00 86.94 310 ILE A C 1
ATOM 2323 O O . ILE A 1 310 ? 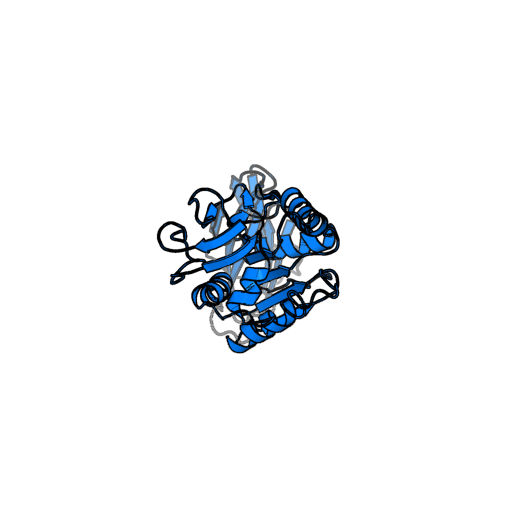3.527 -0.395 7.483 1.00 86.94 310 ILE A O 1
ATOM 2327 N N . SER A 1 311 ? 4.699 0.012 9.360 1.00 70.69 311 SER A N 1
ATOM 2328 C CA . SER A 1 311 ? 3.653 0.695 10.121 1.00 70.69 311 SER A CA 1
ATOM 2329 C C . SER A 1 311 ? 4.030 2.172 10.158 1.00 70.69 311 SER A C 1
ATOM 2331 O O . SER A 1 311 ? 5.135 2.486 10.605 1.00 70.69 311 SER A O 1
ATOM 2333 N N . ALA A 1 312 ? 3.173 3.055 9.653 1.00 61.03 312 ALA A N 1
ATOM 2334 C CA . ALA A 1 312 ? 3.423 4.485 9.758 1.00 61.03 312 ALA A CA 1
ATOM 2335 C C . ALA A 1 312 ? 3.198 4.905 11.220 1.00 61.03 312 ALA A C 1
ATOM 2337 O O . ALA A 1 312 ? 2.103 4.700 11.747 1.00 61.03 312 ALA A O 1
ATOM 2338 N N . GLU A 1 313 ? 4.251 5.412 11.870 1.00 53.56 313 GLU A N 1
ATOM 2339 C CA . GLU A 1 313 ? 4.185 5.968 13.234 1.00 53.56 313 GLU A CA 1
ATOM 2340 C C . GLU A 1 313 ? 3.312 7.229 13.305 1.00 53.56 313 GLU A C 1
ATOM 2342 O O . GLU A 1 313 ? 3.364 8.054 12.360 1.00 53.56 313 GLU A O 1
#

Nearest PDB structures (foldseek):
  4qb1-assembly1_A  TM=5.414E-01  e=5.454E-03  Paenibacillus barcinonensis
  4qaw-assembly5_E  TM=5.497E-01  e=1.718E-02  Paenibacillus barcinonensis
  4qaw-assembly1_A  TM=5.866E-01  e=3.544E-02  Paenibacillus barcinonensis
  4qaw-assembly7_G  TM=5.496E-01  e=5.409E-02  Paenibacillus barcinonensis
  4qaw-assembly3_C  TM=5.471E-01  e=1.510E-01  Paenibacillus barcinonensis

Solvent-accessible surface area (backbone atoms only — not comparable to full-atom values): 16121 Å² total; per-residue (Å²): 144,76,54,65,57,74,51,73,46,83,38,85,43,48,59,80,40,39,25,30,40,34,32,32,39,22,31,41,53,63,35,66,73,17,55,43,34,34,25,56,53,92,43,79,74,47,75,47,79,40,62,7,60,91,39,90,53,77,59,74,43,79,49,78,46,68,44,73,29,89,36,59,61,37,36,41,34,41,29,41,81,89,60,84,66,76,78,72,60,59,47,79,44,75,74,43,78,38,72,71,31,74,91,42,43,64,35,58,4,37,44,34,39,30,10,31,52,44,32,54,24,22,32,70,31,46,70,80,35,67,64,36,69,20,30,36,39,32,62,52,35,60,44,58,89,52,50,28,35,43,26,37,36,42,63,84,62,95,52,69,74,62,60,62,52,44,58,51,50,30,54,51,42,41,73,75,70,24,51,52,45,66,40,78,63,81,69,54,92,72,70,39,69,86,37,32,26,41,35,41,34,31,36,70,58,66,73,48,73,71,36,51,49,39,52,30,54,23,17,32,69,44,13,30,37,36,42,26,25,36,19,50,89,42,51,69,27,29,48,22,50,35,51,49,28,52,75,62,69,46,79,42,37,62,44,67,34,72,44,66,48,64,22,44,67,89,17,41,36,97,44,78,51,39,56,90,40,66,39,40,52,44,58,40,13,9,32,32,42,60,57,49,60,46,30,24,35,86,80,65,73,47,21,31,24,23,35,41,78,40,62,48,129